Protein AF-A0A0F9W772-F1 (afdb_monomer)

Sequence (246 aa):
MSEKEAEVEETATEPNGEVQEEATKTFAQEDVDAIVAEKNKRIKDLENQNKGLSKLQSEATLDAERLRSQPQSSGVAEALEAVLKAMPQQTDIDGRPVINPEIAKAQARLNFLKQQERQKQQVAYATGERQKMRQEAEEAGIDPDGDELALVELAWDNNNPAVARKWLDKAKKKHLKTEPAKETKVTKTEEEIRAEVTSELTAKYKIQDTISPSGVNVSFTETERKYAEGEISFTEYSAARKKQNL

Solvent-accessible surface area (backbone atoms only — not comparable to full-atom values): 14877 Å² total; per-residue (Å²): 136,83,88,83,85,83,79,85,82,87,79,89,82,83,87,82,88,74,84,71,76,74,73,76,78,76,69,53,68,68,59,56,50,50,51,51,52,51,50,52,50,50,50,53,53,50,53,52,50,50,54,52,50,52,50,52,51,52,52,51,52,53,51,50,50,50,60,68,45,47,69,76,78,81,57,56,48,60,52,50,50,54,52,61,72,69,50,84,82,47,56,47,99,87,69,46,78,50,83,48,69,67,58,54,51,51,51,52,51,39,53,50,46,52,49,52,51,50,52,47,40,51,52,28,51,49,54,52,50,54,51,50,51,50,51,57,33,51,76,64,68,46,56,82,87,33,73,56,45,50,50,21,49,54,30,39,77,68,76,30,60,72,56,14,49,53,37,45,56,48,39,51,56,47,50,66,67,69,46,70,81,73,72,77,72,70,80,62,50,74,65,53,49,49,53,49,54,48,52,50,49,29,68,74,65,69,50,78,83,83,80,64,96,76,84,76,87,79,77,72,52,74,64,57,48,36,40,75,72,62,78,43,53,73,70,56,47,54,52,54,55,59,63,74,78,109

Organism: NCBI:txid412755

Structure (mmCIF, N/CA/C/O backbone):
data_AF-A0A0F9W772-F1
#
_entry.id   AF-A0A0F9W772-F1
#
loop_
_atom_site.group_PDB
_atom_site.id
_atom_site.type_symbol
_atom_site.label_atom_id
_atom_site.label_alt_id
_atom_site.label_comp_id
_atom_site.label_asym_id
_atom_site.label_entity_id
_atom_site.label_seq_id
_atom_site.pdbx_PDB_ins_code
_atom_site.Cartn_x
_atom_site.Cartn_y
_atom_site.Cartn_z
_atom_site.occupancy
_atom_site.B_iso_or_equiv
_atom_site.auth_seq_id
_atom_site.auth_comp_id
_atom_site.auth_asym_id
_atom_site.auth_atom_id
_atom_site.pdbx_PDB_model_num
ATOM 1 N N . MET A 1 1 ? 71.183 -6.181 26.710 1.00 42.56 1 MET A N 1
ATOM 2 C CA . MET A 1 1 ? 71.323 -4.713 26.788 1.00 42.56 1 MET A CA 1
ATOM 3 C C . MET A 1 1 ? 69.982 -4.177 27.257 1.00 42.56 1 MET A C 1
ATOM 5 O O . MET A 1 1 ? 69.002 -4.394 26.564 1.00 42.56 1 MET A O 1
ATOM 9 N N . SER A 1 2 ? 70.008 -3.642 28.479 1.00 46.22 2 SER A N 1
ATOM 10 C CA . SER A 1 2 ? 68.996 -3.076 29.388 1.00 46.22 2 SER A CA 1
ATOM 11 C C . SER A 1 2 ? 67.518 -2.924 29.019 1.00 46.22 2 SER A C 1
ATOM 13 O O . SER A 1 2 ? 67.150 -2.237 28.069 1.00 46.22 2 SER A O 1
ATOM 15 N N . GLU A 1 3 ? 66.726 -3.439 29.963 1.00 43.31 3 GLU A N 1
ATOM 16 C CA . GLU A 1 3 ? 65.418 -2.994 30.450 1.00 43.31 3 GLU A CA 1
ATOM 17 C C . GLU A 1 3 ? 65.352 -1.489 30.767 1.00 43.31 3 GLU A C 1
ATOM 19 O O . GLU A 1 3 ? 66.334 -0.873 31.194 1.00 43.31 3 GLU A O 1
ATOM 24 N N . LYS A 1 4 ? 64.145 -0.930 30.653 1.00 50.72 4 LYS A N 1
ATOM 25 C CA . LYS A 1 4 ? 63.672 0.138 31.537 1.00 50.72 4 LYS A CA 1
ATOM 26 C C . LYS A 1 4 ? 62.164 -0.007 31.722 1.00 50.72 4 LYS A C 1
ATOM 28 O O . LYS A 1 4 ? 61.366 0.572 30.990 1.00 50.72 4 LYS A O 1
ATOM 33 N N . GLU A 1 5 ? 61.814 -0.841 32.690 1.00 41.50 5 GLU A N 1
ATOM 34 C CA . GLU A 1 5 ? 60.593 -0.704 33.474 1.00 41.50 5 GLU A CA 1
ATOM 35 C C . GLU A 1 5 ? 60.728 0.552 34.348 1.00 41.50 5 GLU A C 1
ATOM 37 O O . GLU A 1 5 ? 61.821 0.896 34.804 1.00 41.50 5 GLU A O 1
ATOM 42 N N . ALA A 1 6 ? 59.626 1.265 34.545 1.00 43.84 6 ALA A N 1
ATOM 43 C CA . ALA A 1 6 ? 59.508 2.284 35.575 1.00 43.84 6 ALA A CA 1
ATOM 44 C C . ALA A 1 6 ? 58.253 1.947 36.378 1.00 43.84 6 ALA A C 1
ATOM 46 O O . ALA A 1 6 ? 57.146 2.371 36.045 1.00 43.84 6 ALA A O 1
ATOM 47 N N . GLU A 1 7 ? 58.461 1.104 37.385 1.00 38.19 7 GLU A N 1
ATOM 48 C CA . GLU A 1 7 ? 57.556 0.914 38.508 1.00 38.19 7 GLU A CA 1
ATOM 49 C C . GLU A 1 7 ? 57.656 2.112 39.466 1.00 38.19 7 GLU A C 1
ATOM 51 O O . GLU A 1 7 ? 58.736 2.612 39.774 1.00 38.19 7 GLU A O 1
ATOM 56 N N . VAL A 1 8 ? 56.467 2.574 39.844 1.00 43.41 8 VAL A N 1
ATOM 57 C CA . VAL A 1 8 ? 55.996 3.134 41.118 1.00 43.41 8 VAL A CA 1
ATOM 58 C C . VAL A 1 8 ? 57.030 3.317 42.240 1.00 43.41 8 VAL A C 1
ATOM 60 O O . VAL A 1 8 ? 57.638 2.357 42.698 1.00 43.41 8 VAL A O 1
ATOM 63 N N . GLU A 1 9 ? 57.064 4.521 42.820 1.00 37.34 9 GLU A N 1
ATOM 64 C CA . GLU A 1 9 ? 57.355 4.674 44.249 1.00 37.34 9 GLU A CA 1
ATOM 65 C C . GLU A 1 9 ? 56.314 5.604 44.892 1.00 37.34 9 GLU A C 1
ATOM 67 O O . GLU A 1 9 ? 56.186 6.785 44.557 1.00 37.34 9 GLU A O 1
ATOM 72 N N . GLU A 1 10 ? 55.525 5.012 45.785 1.00 38.31 10 GLU A N 1
ATOM 73 C CA . GLU A 1 10 ? 54.650 5.677 46.739 1.00 38.31 10 GLU A CA 1
ATOM 74 C C . GLU A 1 10 ? 55.504 6.463 47.739 1.00 38.31 10 GLU A C 1
ATOM 76 O O . GLU A 1 10 ? 56.462 5.933 48.299 1.00 38.31 10 GLU A O 1
ATOM 81 N N . THR A 1 11 ? 55.117 7.697 48.062 1.00 42.16 11 THR A N 1
ATOM 82 C CA . THR A 1 11 ? 55.434 8.243 49.385 1.00 42.16 11 THR A CA 1
ATOM 83 C C . THR A 1 11 ? 54.144 8.618 50.089 1.00 42.16 11 THR A C 1
ATOM 85 O O . THR A 1 11 ? 53.408 9.524 49.704 1.00 42.16 11 THR A O 1
ATOM 88 N N . ALA A 1 12 ? 53.882 7.830 51.126 1.00 38.78 12 ALA A N 1
ATOM 89 C CA . ALA A 1 12 ? 52.899 8.048 52.157 1.00 38.78 12 ALA A CA 1
ATOM 90 C C . ALA A 1 12 ? 53.030 9.451 52.761 1.00 38.78 12 ALA A C 1
ATOM 92 O O . ALA A 1 12 ? 54.109 9.874 53.179 1.00 38.78 12 ALA A O 1
ATOM 93 N N . THR A 1 13 ? 51.908 10.146 52.895 1.00 37.38 13 THR A N 1
ATOM 94 C CA . THR A 1 13 ? 51.714 11.122 53.967 1.00 37.38 13 THR A CA 1
ATOM 95 C C . THR A 1 13 ? 50.239 11.114 54.350 1.00 37.38 13 THR A C 1
ATOM 97 O O . THR A 1 13 ? 49.426 11.827 53.782 1.00 37.38 13 THR A O 1
ATOM 100 N N . GLU A 1 14 ? 49.904 10.301 55.341 1.00 40.03 14 GLU A N 1
ATOM 101 C CA . GLU A 1 14 ? 48.850 10.620 56.303 1.00 40.03 14 GLU A CA 1
ATOM 102 C C . GLU A 1 14 ? 49.500 10.583 57.698 1.00 40.03 14 GLU A C 1
ATOM 104 O O . GLU A 1 14 ? 50.527 9.910 57.849 1.00 40.03 14 GLU A O 1
ATOM 109 N N . PRO A 1 15 ? 48.942 11.211 58.749 1.00 49.59 15 PRO A N 1
ATOM 110 C CA . PRO A 1 15 ? 47.787 12.111 58.799 1.00 49.59 15 PRO A CA 1
ATOM 111 C C . PRO A 1 15 ? 48.113 13.416 59.560 1.00 49.59 15 PRO A C 1
ATOM 113 O O . PRO A 1 15 ? 48.933 13.435 60.476 1.00 49.59 15 PRO A O 1
ATOM 116 N N . ASN A 1 16 ? 47.412 14.515 59.286 1.00 38.72 16 ASN A N 1
ATOM 117 C CA . ASN A 1 16 ? 47.153 15.467 60.364 1.00 38.72 16 ASN A CA 1
ATOM 118 C C . ASN A 1 16 ? 45.728 15.985 60.250 1.00 38.72 16 ASN A C 1
ATOM 120 O O . ASN A 1 16 ? 45.292 16.425 59.189 1.00 38.72 16 ASN A O 1
ATOM 124 N N . GLY A 1 17 ? 45.000 15.798 61.343 1.00 40.84 17 GLY A N 1
ATOM 125 C CA . GLY A 1 17 ? 43.564 15.935 61.398 1.00 40.84 17 GLY A CA 1
ATOM 126 C C . GLY A 1 17 ? 43.110 17.375 61.239 1.00 40.84 17 GLY A C 1
ATOM 127 O O . GLY A 1 17 ? 43.600 18.276 61.904 1.00 40.84 17 GLY A O 1
ATOM 128 N N . GLU A 1 18 ? 42.078 17.532 60.433 1.00 36.97 18 GLU A N 1
ATOM 129 C CA . GLU A 1 18 ? 40.846 18.156 60.884 1.00 36.97 18 GLU A CA 1
ATOM 130 C C . GLU A 1 18 ? 39.738 17.428 60.133 1.00 36.97 18 GLU A C 1
ATOM 132 O O . GLU A 1 18 ? 39.517 17.633 58.941 1.00 36.97 18 GLU A O 1
ATOM 137 N N . VAL A 1 19 ? 39.078 16.502 60.832 1.00 41.09 19 VAL A N 1
ATOM 138 C CA . VAL A 1 19 ? 37.732 16.079 60.459 1.00 41.09 19 VAL A CA 1
ATOM 139 C C . VAL A 1 19 ? 36.888 17.342 60.593 1.00 41.09 19 VAL A C 1
ATOM 141 O O . VAL A 1 19 ? 36.387 17.650 61.671 1.00 41.09 19 VAL A O 1
ATOM 144 N N . GLN A 1 20 ? 36.803 18.132 59.522 1.00 40.72 20 GLN A N 1
ATOM 145 C CA . GLN A 1 20 ? 35.676 19.030 59.364 1.00 40.72 20 GLN A CA 1
ATOM 146 C C . GLN A 1 20 ? 34.473 18.107 59.271 1.00 40.72 20 GLN A C 1
ATOM 148 O O . GLN A 1 20 ? 34.316 17.376 58.295 1.00 40.72 20 GLN A O 1
ATOM 153 N N . GLU A 1 21 ? 33.688 18.081 60.346 1.00 41.88 21 GLU A N 1
ATOM 154 C CA . GLU A 1 21 ? 32.318 17.604 60.314 1.00 41.88 21 GLU A CA 1
ATOM 155 C C . GLU A 1 21 ? 31.670 18.214 59.069 1.00 41.88 21 GLU A C 1
ATOM 157 O O . GLU A 1 21 ? 31.357 19.408 59.033 1.00 41.88 21 GLU A O 1
ATOM 162 N N . GLU A 1 22 ? 31.498 17.411 58.016 1.00 46.28 22 GLU A N 1
ATOM 163 C CA . GLU A 1 22 ? 30.494 17.717 57.016 1.00 46.28 22 GLU A CA 1
ATOM 164 C C . GLU A 1 22 ? 29.194 17.754 57.800 1.00 46.28 22 GLU A C 1
ATOM 166 O O . GLU A 1 22 ? 28.644 16.721 58.182 1.00 46.28 22 GLU A O 1
ATOM 171 N N . ALA A 1 23 ? 28.745 18.968 58.113 1.00 43.50 23 ALA A N 1
ATOM 172 C CA . ALA A 1 23 ? 27.402 19.208 58.575 1.00 43.50 23 ALA A CA 1
ATOM 173 C C . ALA A 1 23 ? 26.494 18.507 57.568 1.00 43.50 23 ALA A C 1
ATOM 175 O O . ALA A 1 23 ? 26.312 18.984 56.444 1.00 43.50 23 ALA A O 1
ATOM 176 N N . THR A 1 24 ? 25.976 17.339 57.951 1.00 49.16 24 THR A N 1
ATOM 177 C CA . THR A 1 24 ? 24.910 16.660 57.238 1.00 49.16 24 THR A CA 1
ATOM 178 C C . THR A 1 24 ? 23.805 17.689 57.133 1.00 49.16 24 THR A C 1
ATOM 180 O O . THR A 1 24 ? 23.119 17.961 58.118 1.00 49.16 24 THR A O 1
ATOM 183 N N . LYS A 1 25 ? 23.687 18.335 55.968 1.00 60.09 25 LYS A N 1
ATOM 184 C CA . LYS A 1 25 ? 22.545 19.180 55.652 1.00 60.09 25 LYS A CA 1
ATOM 185 C C . LYS A 1 25 ? 21.346 18.254 55.714 1.00 60.09 25 LYS A C 1
ATOM 187 O O . LYS A 1 25 ? 21.078 17.499 54.784 1.00 60.09 25 LYS A O 1
ATOM 192 N N . THR A 1 26 ? 20.667 18.267 56.848 1.00 55.00 26 THR A N 1
ATOM 193 C CA . THR A 1 26 ? 19.342 17.700 56.989 1.00 55.00 26 THR A CA 1
ATOM 194 C C . THR A 1 26 ? 18.434 18.600 56.167 1.00 55.00 26 THR A C 1
ATOM 196 O O . THR A 1 26 ? 17.977 19.642 56.627 1.00 55.00 26 THR A O 1
ATOM 199 N N . PHE A 1 27 ? 18.276 18.260 54.886 1.00 60.03 27 PHE A N 1
ATOM 200 C CA . PHE A 1 27 ? 17.298 18.914 54.028 1.00 60.03 27 PHE A CA 1
ATOM 201 C C . PHE A 1 27 ? 15.935 18.801 54.708 1.00 60.03 27 PHE A C 1
ATOM 203 O O . PHE A 1 27 ? 15.588 17.735 55.227 1.00 60.03 27 PHE A O 1
ATOM 210 N N . ALA A 1 28 ? 15.183 19.901 54.747 1.00 68.88 28 ALA A N 1
ATOM 211 C CA . ALA A 1 28 ? 13.813 19.836 55.221 1.00 68.88 28 ALA A CA 1
ATOM 212 C C . ALA A 1 28 ? 13.050 18.847 54.330 1.00 68.88 28 ALA A C 1
ATOM 214 O O . ALA A 1 28 ? 13.257 18.812 53.116 1.00 68.88 28 ALA A O 1
ATOM 215 N N . GLN A 1 29 ? 12.173 18.037 54.924 1.00 74.56 29 GLN A N 1
ATOM 216 C CA . GLN A 1 29 ? 11.364 17.070 54.175 1.00 74.56 29 GLN A CA 1
ATOM 217 C C . GLN A 1 29 ? 10.606 17.758 53.021 1.00 74.56 29 GLN A C 1
ATOM 219 O O . GLN A 1 29 ? 10.530 17.212 51.926 1.00 74.56 29 GLN A O 1
ATOM 224 N N . GLU A 1 30 ? 10.160 19.002 53.235 1.00 71.88 30 GLU A N 1
ATOM 225 C CA . GLU A 1 30 ? 9.512 19.840 52.219 1.00 71.88 30 GLU A CA 1
ATOM 226 C C . GLU A 1 30 ? 10.401 20.127 50.994 1.00 71.88 30 GLU A C 1
ATOM 228 O O . GLU A 1 30 ? 9.899 20.117 49.871 1.00 71.88 30 GLU A O 1
ATOM 233 N N . ASP A 1 31 ? 11.713 20.319 51.170 1.00 78.94 31 ASP A N 1
ATOM 234 C CA . ASP A 1 31 ? 12.647 20.559 50.059 1.00 78.94 31 ASP A CA 1
ATOM 235 C C . ASP A 1 31 ? 12.854 19.287 49.228 1.00 78.94 31 ASP A C 1
ATOM 237 O O . ASP A 1 31 ? 12.905 19.327 47.996 1.00 78.94 31 ASP A O 1
ATOM 241 N N . VAL A 1 32 ? 12.941 18.136 49.902 1.00 79.25 32 VAL A N 1
ATOM 242 C CA . VAL A 1 32 ? 13.055 16.829 49.244 1.00 79.25 32 VAL A CA 1
ATOM 243 C C . VAL A 1 32 ? 11.775 16.519 48.469 1.00 79.25 32 VAL A C 1
ATOM 245 O O . VAL A 1 32 ? 11.846 16.127 47.303 1.00 79.25 32 VAL A O 1
ATOM 248 N N . ASP A 1 33 ? 10.612 16.761 49.070 1.00 80.69 33 ASP A N 1
ATOM 249 C CA . ASP A 1 33 ? 9.313 16.528 48.442 1.00 80.69 33 ASP A CA 1
ATOM 250 C C . ASP A 1 33 ? 9.090 17.461 47.238 1.00 80.69 33 ASP A C 1
ATOM 252 O O . ASP A 1 33 ? 8.595 17.017 46.195 1.00 80.69 33 ASP A O 1
ATOM 256 N N . ALA A 1 34 ? 9.529 18.723 47.319 1.00 82.44 34 ALA A N 1
ATOM 257 C CA . ALA A 1 34 ? 9.490 19.666 46.200 1.00 82.44 34 ALA A CA 1
ATOM 258 C C . ALA A 1 34 ? 10.373 19.208 45.026 1.00 82.44 34 ALA A C 1
ATOM 260 O O . ALA A 1 34 ? 9.927 19.213 43.873 1.00 82.44 34 ALA A O 1
ATOM 261 N N . ILE A 1 35 ? 11.594 18.740 45.308 1.00 86.50 35 ILE A N 1
ATOM 262 C CA . ILE A 1 35 ? 12.503 18.195 44.290 1.00 86.50 35 ILE A CA 1
ATOM 263 C C . ILE A 1 35 ? 11.904 16.933 43.659 1.00 86.50 35 ILE A C 1
ATOM 265 O O . ILE A 1 35 ? 11.910 16.789 42.436 1.00 86.50 35 ILE A O 1
ATOM 269 N N . VAL A 1 36 ? 11.350 16.019 44.460 1.00 89.56 36 VAL A N 1
ATOM 270 C CA . VAL A 1 36 ? 10.707 14.795 43.957 1.00 89.56 36 VAL A CA 1
ATOM 271 C C . VAL A 1 36 ? 9.505 15.134 43.074 1.00 89.56 36 VAL A C 1
ATOM 273 O O . VAL A 1 36 ? 9.352 14.547 42.000 1.00 89.56 36 VAL A O 1
ATOM 276 N N . ALA A 1 37 ? 8.684 16.113 43.459 1.00 85.75 37 ALA A N 1
ATOM 277 C CA . ALA A 1 37 ? 7.562 16.578 42.648 1.00 85.75 37 ALA A CA 1
ATOM 278 C C . ALA A 1 37 ? 8.025 17.167 41.302 1.00 85.75 37 ALA A C 1
ATOM 280 O O . ALA A 1 37 ? 7.454 16.840 40.256 1.00 85.75 37 ALA A O 1
ATOM 281 N N . GLU A 1 38 ? 9.090 17.973 41.301 1.00 92.25 38 GLU A N 1
ATOM 282 C CA . GLU A 1 38 ? 9.679 18.529 40.079 1.00 92.25 38 GLU A CA 1
ATOM 283 C C . GLU A 1 38 ? 10.238 17.426 39.165 1.00 92.25 38 GLU A C 1
ATOM 285 O O . GLU A 1 38 ? 9.961 17.406 37.960 1.00 92.25 38 GLU A O 1
ATOM 290 N N . LYS A 1 39 ? 10.969 16.454 39.726 1.00 92.25 39 LYS A N 1
ATOM 291 C CA . LYS A 1 39 ? 11.500 15.312 38.966 1.00 92.25 39 LYS A CA 1
ATOM 292 C C . LYS A 1 39 ? 10.384 14.438 38.405 1.00 92.25 39 LYS A C 1
ATOM 294 O O . LYS A 1 39 ? 10.451 14.071 37.236 1.00 92.25 39 LYS A O 1
ATOM 299 N N . ASN A 1 40 ? 9.327 14.177 39.170 1.00 90.81 40 ASN A N 1
ATOM 300 C CA . ASN A 1 40 ? 8.165 13.420 38.701 1.00 90.81 40 ASN A CA 1
ATOM 301 C C . ASN A 1 40 ? 7.430 14.134 37.563 1.00 90.81 40 ASN A C 1
ATOM 303 O O . ASN A 1 40 ? 7.009 13.493 36.598 1.00 90.81 40 ASN A O 1
ATOM 307 N N . LYS A 1 41 ? 7.310 15.465 37.630 1.00 93.88 41 LYS A N 1
ATOM 308 C CA . LYS A 1 41 ? 6.779 16.260 36.518 1.00 93.88 41 LYS A CA 1
ATOM 309 C C . LYS A 1 41 ? 7.669 16.127 35.283 1.00 93.88 41 LYS A C 1
ATOM 311 O O . LYS A 1 41 ? 7.166 15.852 34.197 1.00 93.88 41 LYS A O 1
ATOM 316 N N . ARG A 1 42 ? 8.990 16.224 35.457 1.00 93.81 42 ARG A N 1
ATOM 317 C CA . ARG A 1 42 ? 9.945 16.070 34.355 1.00 93.81 42 ARG A CA 1
ATOM 318 C C . ARG A 1 42 ? 9.905 14.674 33.728 1.00 93.81 42 ARG A C 1
ATOM 320 O O . ARG A 1 42 ? 10.011 14.572 32.510 1.00 93.81 42 ARG A O 1
ATOM 327 N N . ILE A 1 43 ? 9.730 13.624 34.530 1.00 93.25 43 ILE A N 1
ATOM 328 C CA . ILE A 1 43 ? 9.556 12.246 34.049 1.00 93.25 43 ILE A CA 1
ATOM 329 C C . ILE A 1 43 ? 8.300 12.153 33.179 1.00 93.25 43 ILE A C 1
ATOM 331 O O . ILE A 1 43 ? 8.395 11.699 32.043 1.00 93.25 43 ILE A O 1
ATOM 335 N N . LYS A 1 44 ? 7.156 12.671 33.647 1.00 92.62 44 LYS A N 1
ATOM 336 C CA . LYS A 1 44 ? 5.913 12.690 32.856 1.00 92.62 44 LYS A CA 1
ATOM 337 C C . LYS A 1 44 ? 6.059 13.460 31.544 1.00 92.62 44 LYS A C 1
ATOM 339 O O . LYS A 1 44 ? 5.565 13.015 30.509 1.00 92.62 44 LYS A O 1
ATOM 344 N N . ASP A 1 45 ? 6.751 14.597 31.564 1.00 92.31 45 ASP A N 1
ATOM 345 C CA . ASP A 1 45 ? 7.004 15.379 30.351 1.00 92.31 45 ASP A CA 1
ATOM 346 C C . ASP A 1 45 ? 7.859 14.592 29.344 1.00 92.31 45 ASP A C 1
ATOM 348 O O . ASP A 1 45 ? 7.543 14.565 28.153 1.00 92.31 45 ASP A O 1
ATOM 352 N N . LEU A 1 46 ? 8.901 13.898 29.814 1.00 91.44 46 LEU A N 1
ATOM 353 C CA . LEU A 1 46 ? 9.752 13.043 28.978 1.00 91.44 46 LEU A CA 1
ATOM 354 C C . LEU A 1 46 ? 8.998 11.819 28.438 1.00 91.44 46 LEU A C 1
ATOM 356 O O . LEU A 1 46 ? 9.165 11.464 27.273 1.00 91.44 46 LEU A O 1
ATOM 360 N N . GLU A 1 47 ? 8.133 11.194 29.237 1.00 93.12 47 GLU A N 1
ATOM 361 C CA . GLU A 1 47 ? 7.265 10.099 28.788 1.00 93.12 47 GLU A CA 1
ATOM 362 C C . GLU A 1 47 ? 6.317 10.552 27.673 1.00 93.12 47 GLU A C 1
ATOM 364 O O . GLU A 1 47 ? 6.148 9.852 26.672 1.00 93.12 47 GLU A O 1
ATOM 369 N N . ASN A 1 48 ? 5.732 11.746 27.804 1.00 89.88 48 ASN A N 1
ATOM 370 C CA . ASN A 1 48 ? 4.877 12.328 26.773 1.00 89.88 48 ASN A CA 1
ATOM 371 C C . ASN A 1 48 ? 5.661 12.641 25.490 1.00 89.88 48 ASN A C 1
ATOM 373 O O . ASN A 1 48 ? 5.179 12.354 24.393 1.00 89.88 48 ASN A O 1
ATOM 377 N N . GLN A 1 49 ? 6.884 13.166 25.611 1.00 90.56 49 GLN A N 1
ATOM 378 C CA . GLN A 1 49 ? 7.773 13.380 24.466 1.00 90.56 49 GLN A CA 1
ATOM 379 C C . GLN A 1 49 ? 8.145 12.063 23.774 1.00 90.56 49 GLN A C 1
ATOM 381 O O . GLN A 1 49 ? 8.075 11.985 22.549 1.00 90.56 49 GLN A O 1
ATOM 386 N N . ASN A 1 50 ? 8.457 11.010 24.533 1.00 90.12 50 ASN A N 1
ATOM 387 C CA . ASN A 1 50 ? 8.747 9.685 23.980 1.00 90.12 50 ASN A CA 1
ATOM 388 C C . ASN A 1 50 ? 7.542 9.076 23.255 1.00 90.12 50 ASN A C 1
ATOM 390 O O . ASN A 1 50 ? 7.707 8.506 22.178 1.00 90.12 50 ASN A O 1
ATOM 394 N N . LYS A 1 51 ? 6.323 9.236 23.785 1.00 90.19 51 LYS A N 1
ATOM 395 C CA . LYS A 1 51 ? 5.096 8.829 23.077 1.00 90.19 51 LYS A CA 1
ATOM 396 C C . LYS A 1 51 ? 4.934 9.586 21.756 1.00 90.19 51 LYS A C 1
ATOM 398 O O . LYS A 1 51 ? 4.608 8.976 20.741 1.00 90.19 51 LYS A O 1
ATOM 403 N N . GLY A 1 52 ? 5.207 10.893 21.756 1.00 90.75 52 GLY A N 1
ATOM 404 C CA . GLY A 1 52 ? 5.205 11.713 20.543 1.00 90.75 52 GLY A CA 1
ATOM 405 C C . GLY A 1 52 ? 6.233 11.246 19.508 1.00 90.75 52 GLY A C 1
ATOM 406 O O . GLY A 1 52 ? 5.892 11.072 18.340 1.00 90.75 52 GLY A O 1
ATOM 407 N N . LEU A 1 53 ? 7.468 10.971 19.938 1.00 89.56 53 LEU A N 1
ATOM 408 C CA . LEU A 1 53 ? 8.535 10.460 19.071 1.00 89.56 53 LEU A CA 1
ATOM 409 C C . LEU A 1 53 ? 8.217 9.074 18.509 1.00 89.56 53 LEU A C 1
ATOM 411 O O . LEU A 1 53 ? 8.429 8.840 17.324 1.00 89.56 53 LEU A O 1
ATOM 415 N N . SER A 1 54 ? 7.664 8.174 19.323 1.00 86.88 54 SER A N 1
ATOM 416 C CA . SER A 1 54 ? 7.251 6.843 18.871 1.00 86.88 54 SER A CA 1
ATOM 417 C C . SER A 1 54 ? 6.172 6.922 17.787 1.00 86.88 54 SER A C 1
ATOM 419 O O . SER A 1 54 ? 6.245 6.188 16.801 1.00 86.88 54 SER A O 1
ATOM 421 N N . LYS A 1 55 ? 5.223 7.859 17.915 1.00 90.12 55 LYS A N 1
ATOM 422 C CA . LYS A 1 55 ? 4.205 8.114 16.889 1.00 90.12 55 LYS A CA 1
ATOM 423 C C . LYS A 1 55 ? 4.805 8.681 15.598 1.00 90.12 55 LYS A C 1
ATOM 425 O O . LYS A 1 55 ? 4.480 8.212 14.516 1.00 90.12 55 LYS A O 1
ATOM 430 N N . LEU A 1 56 ? 5.719 9.646 15.695 1.00 85.56 56 LEU A N 1
ATOM 431 C CA . LEU A 1 56 ? 6.415 10.180 14.517 1.00 85.56 56 LEU A CA 1
ATOM 432 C C . LEU A 1 56 ? 7.252 9.108 13.813 1.00 85.56 56 LEU A C 1
ATOM 434 O O . LEU A 1 56 ? 7.322 9.075 12.588 1.00 85.56 56 LEU A O 1
ATOM 438 N N . GLN A 1 57 ? 7.879 8.215 14.580 1.00 86.31 57 GLN A N 1
ATOM 439 C CA . GLN A 1 57 ? 8.645 7.109 14.025 1.00 86.31 57 GLN A CA 1
ATOM 440 C C . GLN A 1 57 ? 7.739 6.113 13.292 1.00 86.31 57 GLN A C 1
ATOM 442 O O . GLN A 1 57 ? 8.103 5.684 12.199 1.00 86.31 57 GLN A O 1
ATOM 447 N N . SER A 1 58 ? 6.565 5.781 13.848 1.00 85.19 58 SER A N 1
ATOM 448 C CA . SER A 1 58 ? 5.608 4.892 13.181 1.00 85.19 58 SER A CA 1
ATOM 449 C C . SER A 1 58 ? 5.045 5.511 11.896 1.00 85.19 58 SER A C 1
ATOM 451 O O . SER A 1 58 ? 4.994 4.839 10.863 1.00 85.19 58 SER A O 1
ATOM 453 N N . GLU A 1 59 ? 4.720 6.807 11.913 1.00 84.25 59 GLU A N 1
ATOM 454 C CA . GLU A 1 59 ? 4.311 7.571 10.727 1.00 84.25 59 GLU A CA 1
ATOM 455 C C . GLU A 1 59 ? 5.417 7.588 9.658 1.00 84.25 59 GLU A C 1
ATOM 457 O O . GLU A 1 59 ? 5.162 7.253 8.502 1.00 84.25 59 GLU A O 1
ATOM 462 N N . ALA A 1 60 ? 6.667 7.858 10.045 1.00 82.75 60 ALA A N 1
ATOM 463 C CA . ALA A 1 60 ? 7.805 7.838 9.128 1.00 82.75 60 ALA A CA 1
ATOM 464 C C . ALA A 1 60 ? 8.053 6.448 8.513 1.00 82.75 60 ALA A C 1
ATOM 466 O O . ALA A 1 60 ? 8.387 6.349 7.331 1.00 82.75 60 ALA A O 1
ATOM 467 N N . THR A 1 61 ? 7.876 5.363 9.277 1.00 86.44 61 THR A N 1
ATOM 468 C CA . THR A 1 61 ? 7.967 4.000 8.725 1.00 86.44 61 THR A CA 1
ATOM 469 C C . THR A 1 61 ? 6.850 3.700 7.731 1.00 86.44 61 THR A C 1
ATOM 471 O O . THR A 1 61 ? 7.132 3.140 6.672 1.00 86.44 61 THR A O 1
ATOM 474 N N . LEU A 1 62 ? 5.615 4.126 8.013 1.00 76.69 62 LEU A N 1
ATOM 475 C CA . LEU A 1 62 ? 4.491 3.967 7.087 1.00 76.69 62 LEU A CA 1
ATOM 476 C C . LEU A 1 62 ? 4.710 4.755 5.793 1.00 76.69 62 LEU A C 1
ATOM 478 O O . LEU A 1 62 ? 4.431 4.250 4.705 1.00 76.69 62 LEU A O 1
ATOM 482 N N . ASP A 1 63 ? 5.245 5.970 5.886 1.00 74.62 63 ASP A N 1
ATOM 483 C CA . ASP A 1 63 ? 5.556 6.778 4.708 1.00 74.62 63 ASP A CA 1
ATOM 484 C C . ASP A 1 63 ? 6.722 6.197 3.900 1.00 74.62 63 ASP A C 1
ATOM 486 O O . ASP A 1 63 ? 6.674 6.183 2.668 1.00 74.62 63 ASP A O 1
ATOM 490 N N . ALA A 1 64 ? 7.735 5.627 4.556 1.00 76.44 64 ALA A N 1
ATOM 491 C CA . ALA A 1 64 ? 8.805 4.902 3.876 1.00 76.44 64 ALA A CA 1
ATOM 492 C C . ALA A 1 64 ? 8.284 3.646 3.152 1.00 76.44 64 ALA A C 1
ATOM 494 O O . ALA A 1 64 ? 8.700 3.363 2.025 1.00 76.44 64 ALA A O 1
ATOM 495 N N . GLU A 1 65 ? 7.355 2.905 3.757 1.00 73.88 65 GLU A N 1
ATOM 496 C CA . GLU A 1 65 ? 6.684 1.771 3.114 1.00 73.88 65 GLU A CA 1
ATOM 497 C C . GLU A 1 65 ? 5.796 2.211 1.944 1.00 73.88 65 GLU A C 1
ATOM 499 O O . GLU A 1 65 ? 5.823 1.582 0.881 1.00 73.88 65 GLU A O 1
ATOM 504 N N . ARG A 1 66 ? 5.072 3.330 2.073 1.00 70.88 66 ARG A N 1
ATOM 505 C CA . ARG A 1 66 ? 4.321 3.943 0.963 1.00 70.88 66 ARG A CA 1
ATOM 506 C C . ARG A 1 66 ? 5.232 4.346 -0.190 1.00 70.88 66 ARG A C 1
ATOM 508 O O . ARG A 1 66 ? 4.935 4.038 -1.337 1.00 70.88 66 ARG A O 1
ATOM 515 N N . LEU A 1 67 ? 6.358 4.995 0.092 1.00 71.06 67 LEU A N 1
ATOM 516 C CA . LEU A 1 67 ? 7.315 5.404 -0.938 1.00 71.06 67 LEU A CA 1
ATOM 517 C C . LEU A 1 67 ? 7.979 4.202 -1.620 1.00 71.06 67 LEU A C 1
ATOM 519 O O . LEU A 1 67 ? 8.182 4.228 -2.830 1.00 71.06 67 LEU A O 1
ATOM 523 N N . ARG A 1 68 ? 8.277 3.127 -0.878 1.00 71.88 68 ARG A N 1
ATOM 524 C CA . ARG A 1 68 ? 8.795 1.873 -1.458 1.00 71.88 68 ARG A CA 1
ATOM 525 C C . ARG A 1 68 ? 7.760 1.118 -2.284 1.00 71.88 68 ARG A C 1
ATOM 527 O O . ARG A 1 68 ? 8.133 0.446 -3.241 1.00 71.88 68 ARG A O 1
ATOM 534 N N . SER A 1 69 ? 6.488 1.189 -1.902 1.00 64.50 69 SER A N 1
ATOM 535 C CA . SER A 1 69 ? 5.390 0.547 -2.633 1.00 64.50 69 SER A CA 1
ATOM 536 C C . SER A 1 69 ? 4.909 1.370 -3.827 1.00 64.50 69 SER A C 1
ATOM 538 O O . SER A 1 69 ? 4.248 0.820 -4.706 1.00 64.50 69 SER A O 1
ATOM 540 N N . GLN A 1 70 ? 5.271 2.654 -3.925 1.00 61.16 70 GLN A N 1
ATOM 541 C CA . GLN A 1 70 ? 5.011 3.433 -5.129 1.00 61.16 70 GLN A CA 1
ATOM 542 C C . GLN A 1 70 ? 5.825 2.890 -6.318 1.00 61.16 70 GLN A C 1
ATOM 544 O O . GLN A 1 70 ? 7.036 2.679 -6.214 1.00 61.16 70 GLN A O 1
ATOM 549 N N . PRO A 1 71 ? 5.188 2.678 -7.482 1.00 58.12 71 PRO A N 1
ATOM 550 C CA . PRO A 1 71 ? 5.884 2.207 -8.665 1.00 58.12 71 PRO A CA 1
ATOM 551 C C . PRO A 1 71 ? 6.784 3.319 -9.213 1.00 58.12 71 PRO A C 1
ATOM 553 O O . PRO A 1 71 ? 6.319 4.235 -9.885 1.00 58.12 71 PRO A O 1
ATOM 556 N N . GLN A 1 72 ? 8.087 3.231 -8.952 1.00 61.06 72 GLN A N 1
ATOM 557 C CA . GLN A 1 72 ? 9.070 4.082 -9.619 1.00 61.06 72 GLN A CA 1
ATOM 558 C C . GLN A 1 72 ? 9.323 3.543 -11.031 1.00 61.06 72 GLN A C 1
ATOM 560 O O . GLN A 1 72 ? 9.820 2.420 -11.186 1.00 61.06 72 GLN A O 1
ATOM 565 N N . SER A 1 73 ? 8.963 4.314 -12.066 1.00 61.34 73 SER A N 1
ATOM 566 C CA . SER A 1 73 ? 9.439 4.016 -13.420 1.00 61.34 73 SER A CA 1
ATOM 567 C C . SER A 1 73 ? 10.943 4.265 -13.448 1.00 61.34 73 SER A C 1
ATOM 569 O O . SER A 1 73 ? 11.454 5.217 -12.859 1.00 61.34 73 SER A O 1
ATOM 571 N N . SER A 1 74 ? 11.687 3.356 -14.067 1.00 64.75 74 SER A N 1
ATOM 572 C CA . SER A 1 74 ? 13.150 3.408 -14.008 1.00 64.75 74 SER A CA 1
ATOM 573 C C . SER A 1 74 ? 13.743 4.471 -14.939 1.00 64.75 74 SER A C 1
ATOM 575 O O . SER A 1 74 ? 14.960 4.624 -14.978 1.00 64.75 74 SER A O 1
ATOM 577 N N . GLY A 1 75 ? 12.924 5.152 -15.752 1.00 72.06 75 GLY A N 1
ATOM 578 C CA . GLY A 1 75 ? 13.356 6.026 -16.854 1.00 72.06 75 GLY A CA 1
ATOM 579 C C . GLY A 1 75 ? 14.106 5.293 -17.982 1.00 72.06 75 GLY A C 1
ATOM 580 O O . GLY A 1 75 ? 14.167 5.772 -19.110 1.00 72.06 75 GLY A O 1
ATOM 581 N N . VAL A 1 76 ? 14.639 4.092 -17.718 1.00 80.50 76 VAL A N 1
ATOM 582 C CA . VAL A 1 76 ? 15.424 3.277 -18.655 1.00 80.50 76 VAL A CA 1
ATOM 583 C C . VAL A 1 76 ? 14.578 2.813 -19.838 1.00 80.50 76 VAL A C 1
ATOM 585 O O . VAL A 1 76 ? 15.060 2.805 -20.969 1.00 80.50 76 VAL A O 1
ATOM 588 N N . ALA A 1 77 ? 13.319 2.434 -19.599 1.00 82.94 77 ALA A N 1
ATOM 589 C CA . ALA A 1 77 ? 12.410 2.023 -20.666 1.00 82.94 77 ALA A CA 1
ATOM 590 C C . ALA A 1 77 ? 12.080 3.193 -21.609 1.00 82.94 77 ALA A C 1
ATOM 592 O O . ALA A 1 77 ? 12.139 3.032 -22.825 1.00 82.94 77 ALA A O 1
ATOM 593 N N . GLU A 1 78 ? 11.807 4.376 -21.056 1.00 83.75 78 GLU A N 1
ATOM 594 C CA . GLU A 1 78 ? 11.505 5.594 -21.820 1.00 83.75 78 GLU A CA 1
ATOM 595 C C . GLU A 1 78 ? 12.715 6.066 -22.637 1.00 83.75 78 GLU A C 1
ATOM 597 O O . GLU A 1 78 ? 12.586 6.373 -23.823 1.00 83.75 78 GLU A O 1
ATOM 602 N N . ALA A 1 79 ? 13.911 6.046 -22.042 1.00 84.38 79 ALA A N 1
ATOM 603 C CA . ALA A 1 79 ? 15.150 6.383 -22.738 1.00 84.38 79 ALA A CA 1
ATOM 604 C C . ALA A 1 79 ? 15.441 5.411 -23.895 1.00 84.38 79 ALA A C 1
ATOM 606 O O . ALA A 1 79 ? 15.777 5.840 -24.999 1.00 84.38 79 ALA A O 1
ATOM 607 N N . LEU A 1 80 ? 15.272 4.103 -23.676 1.00 84.69 80 LEU A N 1
ATOM 608 C CA . LEU A 1 80 ? 15.481 3.091 -24.715 1.00 84.69 80 LEU A CA 1
ATOM 609 C C . LEU A 1 80 ? 14.437 3.193 -25.837 1.00 84.69 80 LEU A C 1
ATOM 611 O O . LEU A 1 80 ? 14.773 3.005 -27.004 1.00 84.69 80 LEU A O 1
ATOM 615 N N . GLU A 1 81 ? 13.188 3.528 -25.510 1.00 87.56 81 GLU A N 1
ATOM 616 C CA . GLU A 1 81 ? 12.138 3.800 -26.496 1.00 87.56 81 GLU A CA 1
ATOM 617 C C . GLU A 1 81 ? 12.453 5.033 -27.350 1.00 87.56 81 GLU A C 1
ATOM 619 O O . GLU A 1 81 ? 12.305 4.983 -28.572 1.00 87.56 81 GLU A O 1
ATOM 624 N N . ALA A 1 82 ? 12.948 6.113 -26.738 1.00 86.88 82 ALA A N 1
ATOM 625 C CA . ALA A 1 82 ? 13.371 7.310 -27.461 1.00 86.88 82 ALA A CA 1
ATOM 626 C C . ALA A 1 82 ? 14.540 7.019 -28.417 1.00 86.88 82 ALA A C 1
ATOM 628 O O . ALA A 1 82 ? 14.511 7.450 -29.571 1.00 86.88 82 ALA A O 1
ATOM 629 N N . VAL A 1 83 ? 15.529 6.235 -27.970 1.00 85.88 83 VAL A N 1
ATOM 630 C CA . VAL A 1 83 ? 16.662 5.805 -28.806 1.00 85.88 83 VAL A CA 1
ATOM 631 C C . VAL A 1 83 ? 16.181 4.950 -29.978 1.00 85.88 83 VAL A C 1
ATOM 633 O O . VAL A 1 83 ? 16.513 5.251 -31.120 1.00 85.88 83 VAL A O 1
ATOM 636 N N . LEU A 1 84 ? 15.348 3.936 -29.728 1.00 85.50 84 LEU A N 1
ATOM 637 C CA . LEU A 1 84 ? 14.805 3.062 -30.775 1.00 85.50 84 LEU A CA 1
ATOM 638 C C . LEU A 1 84 ? 13.969 3.825 -31.808 1.00 85.50 84 LEU A C 1
ATOM 640 O O . LEU A 1 84 ? 14.028 3.517 -32.996 1.00 85.50 84 LEU A O 1
ATOM 644 N N . LYS A 1 85 ? 13.216 4.842 -31.375 1.00 86.69 85 LYS A N 1
ATOM 645 C CA . LYS A 1 85 ? 12.416 5.695 -32.263 1.00 86.69 85 LYS A CA 1
ATOM 646 C C . LYS A 1 85 ? 13.273 6.634 -33.118 1.00 86.69 85 LYS A C 1
ATOM 648 O O . LYS A 1 85 ? 12.856 6.998 -34.213 1.00 86.69 85 LYS A O 1
ATOM 653 N N . ALA A 1 86 ? 14.447 7.023 -32.624 1.00 85.12 86 ALA A N 1
ATOM 654 C CA . ALA A 1 86 ? 15.402 7.863 -33.342 1.00 85.12 86 ALA A CA 1
ATOM 655 C C . ALA A 1 86 ? 16.318 7.070 -34.294 1.00 85.12 86 ALA A C 1
ATOM 657 O O . ALA A 1 86 ? 16.989 7.677 -35.129 1.00 85.12 86 ALA A O 1
ATOM 658 N N . MET A 1 87 ? 16.364 5.734 -34.194 1.00 80.75 87 MET A N 1
ATOM 659 C CA . MET A 1 87 ? 17.184 4.915 -35.088 1.00 80.75 87 MET A CA 1
ATOM 660 C C . MET A 1 87 ? 16.601 4.890 -36.512 1.00 80.75 87 MET A C 1
ATOM 662 O O . MET A 1 87 ? 15.407 4.633 -36.689 1.00 80.75 87 MET A O 1
ATOM 666 N N . PRO A 1 88 ? 17.430 5.111 -37.547 1.00 78.88 88 PRO A N 1
ATOM 667 C CA . PRO A 1 88 ? 16.982 5.038 -38.928 1.00 78.88 88 PRO A CA 1
ATOM 668 C C . PRO A 1 88 ? 16.565 3.605 -39.282 1.00 78.88 88 PRO A C 1
ATOM 670 O O . PRO A 1 88 ? 17.346 2.661 -39.156 1.00 78.88 88 PRO A O 1
ATOM 673 N N . GLN A 1 89 ? 15.323 3.452 -39.739 1.00 77.06 89 GLN A N 1
ATOM 674 C CA . GLN A 1 89 ? 14.803 2.188 -40.256 1.00 77.06 89 GLN A CA 1
ATOM 675 C C . GLN A 1 89 ? 15.398 1.958 -41.647 1.00 77.06 89 GLN A C 1
ATOM 677 O O . GLN A 1 89 ? 15.118 2.709 -42.583 1.00 77.06 89 GLN A O 1
ATOM 682 N N . GLN A 1 90 ? 16.241 0.937 -41.784 1.00 80.25 90 GLN A N 1
ATOM 683 C CA . GLN A 1 90 ? 16.716 0.514 -43.096 1.00 80.25 90 GLN A CA 1
ATOM 684 C C . GLN A 1 90 ? 15.564 -0.155 -43.841 1.00 80.25 90 GLN A C 1
ATOM 686 O O . GLN A 1 90 ? 14.840 -0.964 -43.269 1.00 80.25 90 GLN A O 1
ATOM 691 N N . THR A 1 91 ? 15.391 0.192 -45.110 1.00 81.69 91 THR A N 1
ATOM 692 C CA . THR A 1 91 ? 14.446 -0.470 -46.010 1.00 81.69 91 THR A CA 1
ATOM 693 C C . THR A 1 91 ? 15.220 -1.154 -47.127 1.00 81.69 91 THR A C 1
ATOM 695 O O . THR A 1 91 ? 16.306 -0.707 -47.499 1.00 81.69 91 THR A O 1
ATOM 698 N N . ASP A 1 92 ? 14.712 -2.287 -47.597 1.00 81.25 92 ASP A N 1
ATOM 699 C CA . ASP A 1 92 ? 15.263 -2.986 -48.745 1.00 81.25 92 ASP A CA 1
ATOM 700 C C . ASP A 1 92 ? 14.886 -2.261 -50.046 1.00 81.25 92 ASP A C 1
ATOM 702 O O . ASP A 1 92 ? 14.182 -1.249 -50.059 1.00 81.25 92 ASP A O 1
ATOM 706 N N . ILE A 1 93 ? 15.387 -2.788 -51.159 1.00 85.44 93 ILE A N 1
ATOM 707 C CA . ILE A 1 93 ? 15.167 -2.270 -52.516 1.00 85.44 93 ILE A CA 1
ATOM 708 C C . ILE A 1 93 ? 13.677 -2.216 -52.899 1.00 85.44 93 ILE A C 1
ATOM 710 O O . ILE A 1 93 ? 13.299 -1.409 -53.744 1.00 85.44 93 ILE A O 1
ATOM 714 N N . ASP A 1 94 ? 12.843 -3.035 -52.253 1.00 83.50 94 ASP A N 1
ATOM 715 C CA . ASP A 1 94 ? 11.395 -3.114 -52.457 1.00 83.50 94 ASP A CA 1
ATOM 716 C C . ASP A 1 94 ? 10.613 -2.243 -51.448 1.00 83.50 94 ASP A C 1
ATOM 718 O O . ASP A 1 94 ? 9.380 -2.281 -51.405 1.00 83.50 94 ASP A O 1
ATOM 722 N N . GLY A 1 95 ? 11.310 -1.458 -50.616 1.00 81.12 95 GLY A N 1
ATOM 723 C CA . GLY A 1 95 ? 10.724 -0.570 -49.611 1.00 81.12 95 GLY A CA 1
ATOM 724 C C . GLY A 1 95 ? 10.263 -1.268 -48.326 1.00 81.12 95 GLY A C 1
ATOM 725 O O . GLY A 1 95 ? 9.548 -0.661 -47.525 1.00 81.12 95 GLY A O 1
ATOM 726 N N . ARG A 1 96 ? 10.642 -2.530 -48.095 1.00 83.69 96 ARG A N 1
ATOM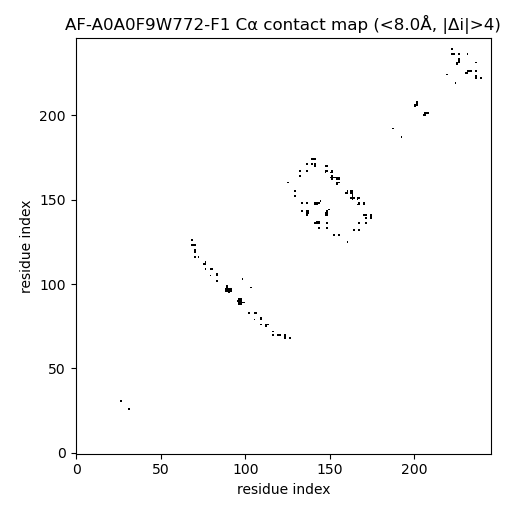 727 C CA . ARG A 1 96 ? 10.289 -3.283 -46.881 1.00 83.69 96 ARG A CA 1
ATOM 728 C C . ARG A 1 96 ? 11.323 -3.044 -45.782 1.00 83.69 96 ARG A C 1
ATOM 730 O O . ARG A 1 96 ? 12.512 -2.982 -46.071 1.00 83.69 96 ARG A O 1
ATOM 737 N N . PRO A 1 97 ? 10.918 -2.937 -44.508 1.00 78.75 97 PRO A N 1
ATOM 738 C CA . PRO A 1 97 ? 11.855 -2.727 -43.411 1.00 78.75 97 PRO A CA 1
ATOM 739 C C . PRO A 1 97 ? 12.809 -3.920 -43.253 1.00 78.75 97 PRO A C 1
ATOM 741 O O . PRO A 1 97 ? 12.383 -5.058 -43.046 1.00 78.75 97 PRO A O 1
ATOM 744 N N . VAL A 1 98 ? 14.110 -3.645 -43.308 1.00 78.25 98 VAL A N 1
ATOM 745 C CA . VAL A 1 98 ? 15.175 -4.595 -42.989 1.00 78.25 98 VAL A CA 1
ATOM 746 C C . VAL A 1 98 ? 15.314 -4.642 -41.475 1.00 78.25 98 VAL A C 1
ATOM 748 O O . VAL A 1 98 ? 15.683 -3.661 -40.828 1.00 78.25 98 VAL A O 1
ATOM 751 N N . ILE A 1 99 ? 15.016 -5.801 -40.891 1.00 73.88 99 ILE A N 1
ATOM 752 C CA . ILE A 1 99 ? 15.113 -5.999 -39.445 1.00 73.88 99 ILE A CA 1
ATOM 753 C C . ILE A 1 99 ? 16.593 -6.082 -39.066 1.00 73.88 99 ILE A C 1
ATOM 755 O O . ILE A 1 99 ? 17.225 -7.131 -39.186 1.00 73.88 99 ILE A O 1
ATOM 759 N N . ASN A 1 100 ? 17.148 -4.973 -38.581 1.00 81.88 100 ASN A N 1
ATOM 760 C CA . ASN A 1 100 ? 18.475 -4.976 -37.984 1.00 81.88 100 ASN A CA 1
ATOM 761 C C . ASN A 1 100 ? 18.438 -5.813 -36.681 1.00 81.88 100 ASN A C 1
ATOM 763 O O . ASN A 1 100 ? 17.629 -5.523 -35.790 1.00 81.88 100 ASN A O 1
ATOM 767 N N . PRO A 1 101 ? 19.297 -6.839 -36.531 1.00 8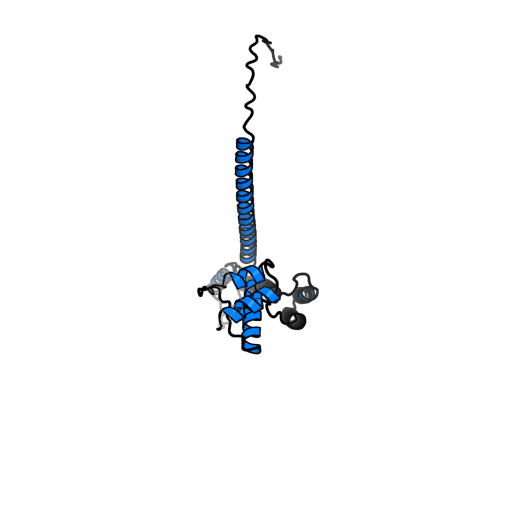1.31 101 PRO A N 1
ATOM 768 C CA . PRO A 1 101 ? 19.302 -7.711 -35.357 1.00 81.31 101 PRO A CA 1
ATOM 769 C C . PRO A 1 101 ? 19.586 -6.966 -34.044 1.00 81.31 101 PRO A C 1
ATOM 771 O O . PRO A 1 101 ? 19.126 -7.402 -32.988 1.00 81.31 101 PRO A O 1
ATOM 774 N N . GLU A 1 102 ? 20.304 -5.841 -34.073 1.00 81.94 102 GLU A N 1
ATOM 775 C CA . GLU A 1 102 ? 20.529 -5.008 -32.886 1.00 81.94 102 GLU A CA 1
ATOM 776 C C . GLU A 1 102 ? 19.273 -4.237 -32.479 1.00 81.94 102 GLU A C 1
ATOM 778 O O . GLU A 1 102 ? 18.937 -4.195 -31.294 1.00 81.94 102 GLU A O 1
ATOM 783 N N . ILE A 1 103 ? 18.519 -3.724 -33.457 1.00 81.38 103 ILE A N 1
ATOM 784 C CA . ILE A 1 103 ? 17.218 -3.081 -33.222 1.00 81.38 103 ILE A CA 1
ATOM 785 C C . ILE A 1 103 ? 16.238 -4.109 -32.647 1.00 81.38 103 ILE A C 1
ATOM 787 O O . ILE A 1 103 ? 15.565 -3.829 -31.659 1.00 81.38 103 ILE A O 1
ATOM 791 N N . ALA A 1 104 ? 16.212 -5.333 -33.183 1.00 81.81 104 ALA A N 1
ATOM 792 C CA . ALA A 1 104 ? 15.374 -6.409 -32.655 1.00 81.81 104 ALA A CA 1
ATOM 793 C C . ALA A 1 104 ? 15.729 -6.775 -31.198 1.00 81.81 104 ALA A C 1
ATOM 795 O O . ALA A 1 104 ? 14.834 -6.941 -30.365 1.00 81.81 104 ALA A O 1
ATOM 796 N N . LYS A 1 105 ? 17.025 -6.850 -30.858 1.00 84.25 105 LYS A N 1
ATOM 797 C CA . LYS A 1 105 ? 17.492 -7.077 -29.476 1.00 84.25 105 LYS A CA 1
ATOM 798 C C . LYS A 1 105 ? 17.097 -5.933 -28.539 1.00 84.25 105 LYS A C 1
ATOM 800 O O . LYS A 1 105 ? 16.615 -6.191 -27.435 1.00 84.25 105 LYS A O 1
ATOM 805 N N . ALA A 1 106 ? 17.265 -4.685 -28.970 1.00 82.81 106 ALA A N 1
ATOM 806 C CA . ALA A 1 106 ? 16.864 -3.512 -28.199 1.00 82.81 106 ALA A CA 1
ATOM 807 C C . ALA A 1 106 ? 15.337 -3.460 -27.997 1.00 82.81 106 ALA A C 1
ATOM 809 O O . ALA A 1 106 ? 14.880 -3.211 -26.882 1.00 82.81 106 ALA A O 1
ATOM 810 N N . GLN A 1 107 ? 14.545 -3.802 -29.018 1.00 83.94 107 GLN A N 1
ATOM 811 C CA . GLN A 1 107 ? 13.086 -3.907 -28.927 1.00 83.94 107 GLN A CA 1
ATOM 812 C C . GLN A 1 107 ? 12.653 -4.993 -27.928 1.00 83.94 107 GLN A C 1
ATOM 814 O O . GLN A 1 107 ? 11.761 -4.776 -27.107 1.00 83.94 107 GLN A O 1
ATOM 819 N N . ALA A 1 108 ? 13.310 -6.158 -27.951 1.00 83.31 108 ALA A N 1
ATOM 820 C CA . ALA A 1 108 ? 13.061 -7.229 -26.987 1.00 83.31 108 ALA A CA 1
ATOM 821 C C . ALA A 1 108 ? 13.403 -6.790 -25.554 1.00 83.31 108 ALA A C 1
ATOM 823 O O . ALA A 1 108 ? 12.638 -7.054 -24.622 1.00 83.31 108 ALA A O 1
ATOM 824 N N . ARG A 1 109 ? 14.510 -6.055 -25.375 1.00 84.81 109 ARG A N 1
ATOM 825 C CA . ARG A 1 109 ? 14.891 -5.483 -24.078 1.00 84.81 109 ARG A CA 1
ATOM 826 C C . ARG A 1 109 ? 13.885 -4.439 -23.592 1.00 84.81 109 ARG A C 1
ATOM 828 O O . ARG A 1 109 ? 13.537 -4.461 -22.415 1.00 84.81 109 ARG A O 1
ATOM 835 N N . LEU A 1 110 ? 13.380 -3.580 -24.477 1.00 84.75 110 LEU A N 1
ATOM 836 C CA . LEU A 1 110 ? 12.330 -2.613 -24.155 1.00 84.75 110 LEU A CA 1
ATOM 837 C C . LEU A 1 110 ? 11.049 -3.314 -23.693 1.00 84.75 110 LEU A C 1
ATOM 839 O O . LEU A 1 110 ? 10.488 -2.958 -22.659 1.00 84.75 110 LEU A O 1
ATOM 843 N N . ASN A 1 111 ? 10.609 -4.341 -24.423 1.00 82.75 111 ASN A N 1
ATOM 844 C CA . ASN A 1 111 ? 9.423 -5.117 -24.064 1.00 82.75 111 ASN A CA 1
ATOM 845 C C . ASN A 1 111 ? 9.570 -5.782 -22.692 1.00 82.75 111 ASN A C 1
ATOM 847 O O . ASN A 1 111 ? 8.635 -5.741 -21.893 1.00 82.75 111 ASN A O 1
ATOM 851 N N . PHE A 1 112 ? 10.751 -6.332 -22.398 1.00 86.00 112 PHE A N 1
ATOM 852 C CA . PHE A 1 112 ? 11.072 -6.892 -21.088 1.00 86.00 112 PHE A CA 1
ATOM 853 C C . PHE A 1 112 ? 10.998 -5.835 -19.974 1.00 86.00 112 PHE A C 1
ATOM 855 O O . PHE A 1 112 ? 10.351 -6.067 -18.955 1.00 86.00 112 PHE A O 1
ATOM 862 N N . LEU A 1 113 ? 11.598 -4.656 -20.174 1.00 82.69 113 LEU A N 1
ATOM 863 C CA . LEU A 1 113 ? 11.552 -3.564 -19.193 1.00 82.69 113 LEU A CA 1
ATOM 864 C C . LEU A 1 113 ? 10.115 -3.071 -18.956 1.00 82.69 113 LEU A C 1
ATOM 866 O O . LEU A 1 113 ? 9.683 -2.973 -17.811 1.00 82.69 113 LEU A O 1
ATOM 870 N N . LYS A 1 114 ? 9.333 -2.867 -20.024 1.00 83.88 114 LYS A N 1
ATOM 871 C CA . LYS A 1 114 ? 7.909 -2.498 -19.929 1.00 83.88 114 LYS A CA 1
ATOM 872 C C . LYS A 1 114 ? 7.066 -3.578 -19.247 1.00 83.88 114 LYS A C 1
ATOM 874 O O . LYS A 1 114 ? 6.074 -3.271 -18.590 1.00 83.88 114 LYS A O 1
ATOM 879 N N . GLN A 1 115 ? 7.400 -4.855 -19.425 1.00 84.31 115 GLN A N 1
ATOM 880 C CA . GLN A 1 115 ? 6.728 -5.949 -18.721 1.00 84.31 115 GLN A CA 1
ATOM 881 C C . GLN A 1 115 ? 7.063 -5.929 -17.228 1.00 84.31 115 GLN A C 1
ATOM 883 O O . GLN A 1 115 ? 6.155 -6.049 -16.408 1.00 84.31 115 GLN A O 1
ATOM 888 N N . GLN A 1 116 ? 8.332 -5.720 -16.877 1.00 81.25 116 GLN A N 1
ATOM 889 C CA . GLN A 1 116 ? 8.767 -5.600 -15.489 1.00 81.25 116 GLN A CA 1
ATOM 890 C C . GLN A 1 116 ? 8.104 -4.404 -14.787 1.00 81.25 116 GLN A C 1
ATOM 892 O O . GLN A 1 116 ? 7.632 -4.542 -13.662 1.00 81.25 116 GLN A O 1
ATOM 897 N N . GLU A 1 117 ? 8.021 -3.244 -15.442 1.00 82.06 117 GLU A N 1
ATOM 898 C CA . GLU A 1 117 ? 7.335 -2.065 -14.894 1.00 82.06 117 GLU A CA 1
ATOM 899 C C . GL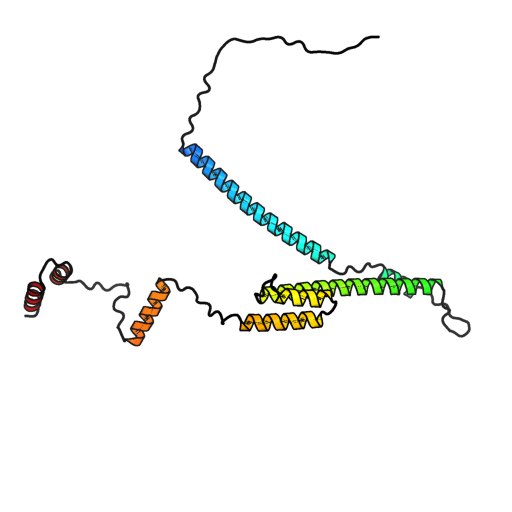U A 1 117 ? 5.838 -2.312 -14.703 1.00 82.06 117 GLU A C 1
ATOM 901 O O . GLU A 1 117 ? 5.307 -2.018 -13.633 1.00 82.06 117 GLU A O 1
ATOM 906 N N . ARG A 1 118 ? 5.167 -2.941 -15.677 1.00 81.00 118 ARG A N 1
ATOM 907 C CA . ARG A 1 118 ? 3.759 -3.341 -15.526 1.00 81.00 118 ARG A CA 1
ATOM 908 C C . ARG A 1 118 ? 3.554 -4.309 -14.364 1.00 81.00 118 ARG A C 1
ATOM 910 O O . ARG A 1 118 ? 2.600 -4.142 -13.614 1.00 81.00 118 ARG A O 1
ATOM 917 N N . GLN A 1 119 ? 4.443 -5.284 -14.178 1.00 79.69 119 GLN A N 1
ATOM 918 C CA . GLN A 1 119 ? 4.380 -6.198 -13.034 1.00 79.69 119 GLN A CA 1
ATOM 919 C C . GLN A 1 119 ? 4.560 -5.455 -11.707 1.00 79.69 119 GLN A C 1
ATOM 921 O O . GLN A 1 119 ? 3.778 -5.664 -10.785 1.00 79.69 119 GLN A O 1
ATOM 926 N N . LYS A 1 120 ? 5.530 -4.537 -11.614 1.00 77.62 120 LYS A N 1
ATOM 927 C CA . LYS A 1 120 ? 5.716 -3.698 -10.419 1.00 77.62 120 LYS A CA 1
ATOM 928 C C . LYS A 1 120 ? 4.480 -2.849 -10.122 1.00 77.62 120 LYS A C 1
ATOM 930 O O . LYS A 1 120 ? 4.055 -2.791 -8.977 1.00 77.62 120 LYS A O 1
ATOM 935 N N . GLN A 1 121 ? 3.880 -2.236 -11.142 1.00 76.31 121 GLN A N 1
ATOM 936 C CA . GLN A 1 121 ? 2.643 -1.464 -11.000 1.00 76.31 121 GLN A CA 1
ATOM 937 C C . GLN A 1 121 ? 1.463 -2.336 -10.561 1.00 76.31 121 GLN A C 1
ATOM 939 O O . GLN A 1 121 ? 0.689 -1.913 -9.710 1.00 76.31 121 GLN A O 1
ATOM 944 N N . GLN A 1 122 ? 1.333 -3.552 -11.096 1.00 78.31 122 GLN A N 1
ATOM 945 C CA . GLN A 1 122 ? 0.301 -4.503 -10.674 1.00 78.31 122 GLN A CA 1
ATOM 946 C C . GLN A 1 122 ? 0.475 -4.915 -9.212 1.00 78.31 122 GLN A C 1
ATOM 948 O O . GLN A 1 122 ? -0.504 -4.926 -8.473 1.00 78.31 122 GLN A O 1
ATOM 953 N N . VAL A 1 123 ? 1.708 -5.200 -8.780 1.00 77.38 123 VAL A N 1
ATOM 954 C CA . VAL A 1 123 ? 2.009 -5.513 -7.376 1.00 77.38 123 VAL A CA 1
ATOM 955 C C . VAL A 1 123 ? 1.714 -4.312 -6.483 1.00 77.38 123 VAL A C 1
ATOM 957 O O . VAL A 1 123 ? 1.036 -4.478 -5.479 1.00 77.38 123 VAL A O 1
ATOM 960 N N . ALA A 1 124 ? 2.141 -3.108 -6.873 1.00 72.25 124 ALA A N 1
ATOM 961 C CA . ALA A 1 124 ? 1.868 -1.874 -6.139 1.00 72.25 124 ALA A CA 1
ATOM 962 C C . ALA A 1 124 ? 0.359 -1.602 -6.000 1.00 72.25 124 ALA A C 1
ATOM 964 O O . ALA A 1 124 ? -0.132 -1.309 -4.907 1.00 72.25 124 ALA A O 1
ATOM 965 N N . TYR A 1 125 ? -0.391 -1.746 -7.097 1.00 78.56 125 TYR A N 1
ATOM 966 C CA . TYR A 1 125 ? -1.848 -1.630 -7.108 1.00 78.56 125 TYR A CA 1
ATOM 967 C C . TYR A 1 125 ? -2.485 -2.662 -6.176 1.00 78.56 125 TYR A C 1
ATOM 969 O O . TYR A 1 125 ? -3.322 -2.310 -5.348 1.00 78.56 125 TYR A O 1
ATOM 977 N N . ALA A 1 126 ? -2.039 -3.916 -6.263 1.00 78.44 126 ALA A N 1
ATOM 978 C CA . ALA A 1 126 ? -2.507 -4.992 -5.409 1.00 78.44 126 ALA A CA 1
ATOM 979 C C . ALA A 1 126 ? -2.230 -4.689 -3.922 1.00 78.44 126 ALA A C 1
ATOM 981 O O . ALA A 1 126 ? -3.137 -4.739 -3.094 1.00 78.44 126 ALA A O 1
ATOM 982 N N . THR A 1 127 ? -1.013 -4.292 -3.557 1.00 79.12 127 THR A N 1
ATOM 983 C CA . THR A 1 127 ? -0.701 -3.914 -2.170 1.00 79.12 127 THR A CA 1
ATOM 984 C C . THR A 1 127 ? -1.553 -2.742 -1.683 1.00 79.12 127 THR A C 1
ATOM 986 O O . THR A 1 127 ? -2.054 -2.783 -0.560 1.00 79.12 127 THR A O 1
ATOM 989 N N . GLY A 1 128 ? -1.792 -1.742 -2.537 1.00 81.94 128 GLY A N 1
ATOM 990 C CA . GLY A 1 128 ? -2.661 -0.612 -2.215 1.00 81.94 128 GLY A CA 1
ATOM 991 C C . GLY A 1 128 ? -4.120 -1.023 -2.012 1.00 81.94 128 GLY A C 1
ATOM 992 O O . GLY A 1 128 ? -4.765 -0.557 -1.077 1.00 81.94 128 GLY A O 1
ATOM 993 N N . GLU A 1 129 ? -4.652 -1.922 -2.840 1.00 83.69 129 GLU A N 1
ATOM 994 C CA . GLU A 1 129 ? -6.008 -2.454 -2.667 1.00 83.69 129 GLU A CA 1
ATOM 995 C C . GLU A 1 129 ? -6.153 -3.329 -1.420 1.00 83.69 129 GLU A C 1
ATOM 997 O O . GLU A 1 129 ? -7.151 -3.192 -0.711 1.00 83.69 129 GLU A O 1
ATOM 1002 N N . ARG A 1 130 ? -5.157 -4.163 -1.090 1.00 83.75 130 ARG A N 1
ATOM 1003 C CA . ARG A 1 130 ? -5.147 -4.917 0.176 1.00 83.75 130 ARG A CA 1
ATOM 1004 C C . ARG A 1 130 ? -5.226 -3.969 1.370 1.00 83.75 130 ARG A C 1
ATOM 1006 O O . ARG A 1 130 ? -6.026 -4.188 2.276 1.00 83.75 130 ARG A O 1
ATOM 1013 N N . GLN A 1 131 ? -4.426 -2.903 1.356 1.00 85.06 131 GLN A N 1
ATOM 1014 C CA . GLN A 1 131 ? -4.423 -1.909 2.426 1.00 85.06 131 GLN A CA 1
ATOM 1015 C C . GLN A 1 131 ? -5.764 -1.173 2.524 1.00 85.06 131 GLN A C 1
ATOM 1017 O O . GLN A 1 131 ? -6.296 -1.045 3.624 1.00 85.06 131 GLN A O 1
ATOM 1022 N N . LYS A 1 132 ? -6.349 -0.764 1.388 1.00 87.25 132 LYS A N 1
ATOM 1023 C CA . LYS A 1 132 ? -7.693 -0.165 1.356 1.00 87.25 132 LYS A CA 1
ATOM 1024 C C . LYS A 1 132 ? -8.739 -1.095 1.956 1.00 87.25 132 LYS A C 1
ATOM 1026 O O . LYS A 1 132 ? -9.569 -0.645 2.729 1.00 87.25 132 LYS A O 1
ATOM 1031 N N . MET A 1 133 ? -8.692 -2.388 1.643 1.00 83.94 133 MET A N 1
ATOM 1032 C CA . MET A 1 133 ? -9.638 -3.359 2.194 1.00 83.94 133 MET A CA 1
ATOM 1033 C C . MET A 1 133 ? -9.478 -3.584 3.697 1.00 83.94 133 MET A C 1
ATOM 1035 O O . MET A 1 133 ? -10.488 -3.753 4.374 1.00 83.94 133 MET A O 1
ATOM 1039 N N . ARG A 1 134 ? -8.247 -3.549 4.226 1.00 86.88 134 ARG A N 1
ATOM 1040 C CA . ARG A 1 134 ? -8.012 -3.572 5.679 1.00 86.88 134 ARG A CA 1
ATOM 1041 C C . ARG A 1 134 ? -8.555 -2.319 6.362 1.00 86.88 134 ARG A C 1
ATOM 1043 O O . ARG A 1 134 ? -9.290 -2.450 7.329 1.00 86.88 134 ARG A O 1
ATOM 1050 N N . GLN A 1 135 ? -8.263 -1.134 5.824 1.00 86.81 135 GLN A N 1
ATOM 1051 C CA . GLN A 1 135 ? -8.807 0.130 6.344 1.00 86.81 135 GLN A CA 1
ATOM 1052 C C . GLN A 1 135 ? -10.335 0.119 6.330 1.00 86.81 135 GLN A C 1
ATOM 1054 O O . GLN A 1 135 ? -10.982 0.438 7.315 1.00 86.81 135 GLN A O 1
ATOM 1059 N N . GLU A 1 136 ? -10.921 -0.346 5.233 1.00 86.94 136 GLU A N 1
ATOM 1060 C CA . GLU A 1 136 ? -12.361 -0.503 5.102 1.00 86.94 136 GLU A CA 1
ATOM 1061 C C . GLU A 1 136 ? -12.979 -1.514 6.081 1.00 86.94 136 GLU A C 1
ATOM 1063 O O . GLU A 1 136 ? -14.174 -1.417 6.366 1.00 86.94 136 GLU A O 1
ATOM 1068 N N . ALA A 1 137 ? -12.222 -2.520 6.523 1.00 86.06 137 ALA A N 1
ATOM 1069 C CA . ALA A 1 137 ? -12.658 -3.469 7.543 1.00 86.06 137 ALA A CA 1
ATOM 1070 C C . ALA A 1 137 ? -12.587 -2.842 8.940 1.00 86.06 137 ALA A C 1
ATOM 1072 O O . ALA A 1 137 ? -13.547 -2.941 9.700 1.00 86.06 137 ALA A O 1
ATOM 1073 N N . GLU A 1 138 ? -11.492 -2.138 9.227 1.00 85.25 138 GLU A N 1
ATOM 1074 C CA . GLU A 1 138 ? -11.269 -1.398 10.471 1.00 85.25 138 GLU A CA 1
ATOM 1075 C C . GLU A 1 138 ? -12.332 -0.304 10.672 1.00 85.25 138 GLU A C 1
ATOM 1077 O O . GLU A 1 138 ? -12.955 -0.232 11.728 1.00 85.25 138 GLU A O 1
ATOM 1082 N N . GLU A 1 139 ? -12.639 0.476 9.630 1.00 86.19 139 GLU A 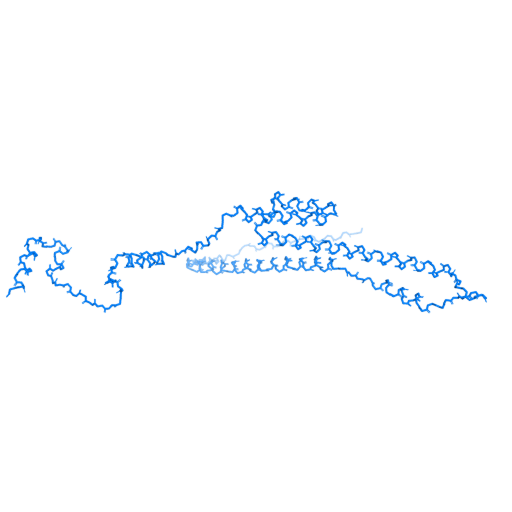N 1
ATOM 1083 C CA . GLU A 1 139 ? -13.723 1.472 9.631 1.00 86.19 139 GLU A CA 1
ATOM 1084 C C . GLU A 1 139 ? -15.103 0.849 9.874 1.00 86.19 139 GLU A C 1
ATOM 1086 O O . GLU A 1 139 ? -15.984 1.477 10.460 1.00 86.19 139 GLU A O 1
ATOM 1091 N N . ALA A 1 140 ? -15.306 -0.392 9.428 1.00 83.44 140 ALA A N 1
ATOM 1092 C CA . ALA A 1 140 ? -16.537 -1.132 9.674 1.00 83.44 140 ALA A CA 1
ATOM 1093 C C . ALA A 1 140 ? -16.594 -1.756 11.081 1.00 83.44 140 ALA A C 1
ATOM 1095 O O . ALA A 1 140 ? -17.601 -2.386 11.408 1.00 83.44 140 ALA A O 1
ATOM 1096 N N . GLY A 1 141 ? -15.543 -1.595 11.894 1.00 81.44 141 GLY A N 1
ATOM 1097 C CA . GLY A 1 141 ? -15.417 -2.185 13.225 1.00 81.44 141 GLY A CA 1
ATOM 1098 C C . GLY A 1 141 ? -15.175 -3.695 13.211 1.00 81.44 141 GLY A C 1
ATOM 1099 O O . GLY A 1 141 ? -15.365 -4.343 14.236 1.00 81.44 141 GLY A O 1
ATOM 1100 N N . ILE A 1 142 ? -14.790 -4.262 12.064 1.00 83.38 142 ILE A N 1
ATOM 1101 C CA . ILE A 1 142 ? -14.482 -5.688 11.946 1.00 83.38 142 ILE A CA 1
ATOM 1102 C C . ILE A 1 142 ? -13.157 -5.945 12.660 1.00 83.38 142 ILE A C 1
ATOM 1104 O O . ILE A 1 142 ? -12.171 -5.253 12.409 1.00 83.38 142 ILE A O 1
ATOM 1108 N N . ASP A 1 143 ? -13.146 -6.954 13.529 1.00 81.31 143 ASP A N 1
ATOM 1109 C CA . ASP A 1 143 ? -11.955 -7.375 14.264 1.00 81.31 143 ASP A CA 1
ATOM 1110 C C . ASP A 1 143 ? -10.804 -7.717 13.292 1.00 81.31 143 ASP A C 1
ATOM 1112 O O . ASP A 1 143 ? -10.987 -8.586 12.426 1.00 81.31 143 ASP A O 1
ATOM 1116 N N . PRO A 1 144 ? -9.635 -7.054 13.405 1.00 76.69 144 PRO A N 1
ATOM 1117 C CA . PRO A 1 144 ? -8.481 -7.332 12.557 1.00 76.69 144 PRO A CA 1
ATOM 1118 C C . PRO A 1 144 ? -7.944 -8.761 12.703 1.00 76.69 144 PRO A C 1
ATOM 1120 O O . PRO A 1 144 ? -7.406 -9.299 11.737 1.00 76.69 144 PRO A O 1
ATOM 1123 N N . ASP A 1 145 ? -8.130 -9.388 13.866 1.00 79.81 145 ASP A N 1
ATOM 1124 C CA . ASP A 1 145 ? -7.666 -10.752 14.140 1.00 79.81 145 ASP A CA 1
ATOM 1125 C C . ASP A 1 145 ? -8.793 -11.794 14.001 1.00 79.81 145 ASP A C 1
ATOM 1127 O O . ASP A 1 145 ? -8.605 -12.982 14.270 1.00 79.81 145 ASP A O 1
ATOM 1131 N N . GLY A 1 146 ? -9.978 -11.366 13.556 1.00 81.81 146 GLY A N 1
ATOM 1132 C CA . GLY A 1 146 ? -11.145 -12.226 13.405 1.00 81.81 146 GLY A CA 1
ATOM 1133 C C . GLY A 1 146 ? -11.099 -13.129 12.166 1.00 81.81 146 GLY A C 1
ATOM 1134 O O . GLY A 1 146 ? -10.554 -12.782 11.114 1.00 81.81 146 GLY A O 1
ATOM 1135 N N . ASP A 1 147 ? -11.802 -14.265 12.247 1.00 82.69 147 ASP A N 1
ATOM 1136 C CA . ASP A 1 147 ? -11.948 -15.242 11.151 1.00 82.69 147 ASP A CA 1
ATOM 1137 C C . ASP A 1 147 ? -12.448 -14.612 9.836 1.00 82.69 147 ASP A C 1
ATOM 1139 O O . ASP A 1 147 ? -12.164 -15.088 8.734 1.00 82.69 147 ASP A O 1
ATOM 1143 N N . GLU A 1 148 ? -13.227 -13.534 9.935 1.00 79.00 148 GLU A N 1
ATOM 1144 C CA . GLU A 1 148 ? -13.834 -12.874 8.783 1.00 79.00 148 GLU A CA 1
ATOM 1145 C C . GLU A 1 148 ? -12.816 -12.085 7.958 1.00 79.00 148 GLU A C 1
ATOM 1147 O O . GLU A 1 148 ? -12.874 -12.145 6.726 1.00 79.00 148 GLU A O 1
ATOM 1152 N N . LEU A 1 149 ? -11.859 -11.411 8.607 1.00 82.94 149 LEU A N 1
ATOM 1153 C CA . LEU A 1 149 ? -10.763 -10.744 7.909 1.00 82.94 149 LEU A CA 1
ATOM 1154 C C . LEU A 1 149 ? -9.725 -11.764 7.425 1.00 82.94 149 LEU A C 1
ATOM 1156 O O . LEU A 1 149 ? -9.237 -11.642 6.302 1.00 82.94 149 LEU A O 1
ATOM 1160 N N . ALA A 1 150 ? -9.484 -12.839 8.185 1.00 85.06 150 ALA A N 1
ATOM 1161 C CA . ALA A 1 150 ? -8.603 -13.932 7.769 1.00 85.06 150 ALA A CA 1
ATOM 1162 C C . ALA A 1 150 ? -9.023 -14.552 6.419 1.00 85.06 150 ALA A C 1
ATOM 1164 O O . ALA A 1 150 ? -8.178 -14.838 5.569 1.00 85.06 150 ALA A O 1
ATOM 1165 N N . LEU A 1 151 ? -10.330 -14.701 6.162 1.00 83.88 151 LEU A N 1
ATOM 1166 C CA . LEU A 1 151 ? -10.845 -15.180 4.870 1.00 83.88 151 LEU A CA 1
ATOM 1167 C C . LEU A 1 151 ? -10.643 -14.178 3.721 1.00 83.88 151 LEU A C 1
ATOM 1169 O O . LEU A 1 151 ? -10.424 -14.593 2.579 1.00 83.88 151 LEU A O 1
ATOM 1173 N N . VAL A 1 152 ? -10.709 -12.873 4.003 1.00 83.81 152 VAL A N 1
ATOM 1174 C CA . VAL A 1 152 ? -10.413 -11.811 3.025 1.00 83.81 152 VAL A CA 1
ATOM 1175 C C . VAL A 1 152 ? -8.938 -11.853 2.639 1.00 83.81 152 VAL A C 1
ATOM 1177 O O . VAL A 1 152 ? -8.613 -11.807 1.452 1.00 83.81 152 VAL A O 1
ATOM 1180 N N . GLU A 1 153 ? -8.053 -11.998 3.623 1.00 86.19 153 GLU A N 1
ATOM 1181 C CA . GLU A 1 153 ? -6.610 -12.085 3.400 1.00 86.19 153 GLU A CA 1
ATOM 1182 C C . GLU A 1 153 ? -6.208 -13.367 2.676 1.00 86.19 153 GLU A C 1
ATOM 1184 O O . GLU A 1 153 ? -5.471 -13.303 1.696 1.00 86.19 153 GLU A O 1
ATOM 1189 N N . LEU A 1 154 ? -6.780 -14.513 3.048 1.00 87.00 154 LEU A N 1
ATOM 1190 C CA . LEU A 1 154 ? -6.542 -15.780 2.355 1.00 87.00 154 LEU A CA 1
ATOM 1191 C C . LEU A 1 154 ? -6.997 -15.733 0.887 1.00 87.00 154 LEU A C 1
ATOM 1193 O O . LEU A 1 154 ? -6.341 -16.280 -0.002 1.00 87.00 154 LEU A O 1
ATOM 1197 N N . ALA A 1 155 ? -8.134 -15.092 0.603 1.00 85.38 155 ALA A N 1
ATOM 1198 C CA . ALA A 1 155 ? -8.599 -14.900 -0.770 1.00 85.38 155 ALA A CA 1
ATOM 1199 C C . ALA A 1 155 ? -7.673 -13.965 -1.566 1.00 85.38 155 ALA A C 1
ATOM 1201 O O . ALA A 1 155 ? -7.474 -14.169 -2.767 1.00 85.38 155 ALA A O 1
ATOM 1202 N N . TRP A 1 156 ? -7.090 -12.970 -0.895 1.00 84.44 156 TRP A N 1
ATOM 1203 C CA . TRP A 1 156 ? -6.102 -12.073 -1.480 1.00 84.44 156 TRP A CA 1
ATOM 1204 C C . TRP A 1 156 ? -4.790 -12.791 -1.805 1.00 84.44 156 TRP A C 1
ATOM 1206 O O . TRP A 1 156 ? -4.296 -12.683 -2.926 1.00 84.44 156 TRP A O 1
ATOM 1216 N N . ASP A 1 157 ? -4.264 -13.568 -0.858 1.00 84.06 157 ASP A N 1
ATOM 1217 C CA . ASP A 1 157 ? -3.009 -14.313 -0.997 1.00 84.06 157 ASP A CA 1
ATOM 1218 C C . ASP A 1 157 ? -3.094 -15.384 -2.103 1.00 84.06 157 ASP A C 1
ATOM 1220 O O . ASP A 1 157 ? -2.095 -15.713 -2.740 1.00 84.06 157 ASP A O 1
ATOM 1224 N N . ASN A 1 158 ? -4.305 -15.848 -2.430 1.00 84.81 158 ASN A N 1
ATOM 1225 C CA . ASN A 1 158 ? -4.587 -16.698 -3.592 1.00 84.81 158 ASN A CA 1
ATOM 1226 C C . ASN A 1 158 ? -4.751 -15.923 -4.919 1.00 84.81 158 ASN A C 1
ATOM 1228 O O . ASN A 1 158 ? -5.329 -16.445 -5.876 1.00 84.81 158 ASN A O 1
ATOM 1232 N N . ASN A 1 159 ? -4.264 -14.679 -5.000 1.00 77.88 159 ASN A N 1
ATOM 1233 C CA . ASN A 1 159 ? -4.346 -13.807 -6.177 1.00 77.88 159 ASN A CA 1
ATOM 1234 C C . ASN A 1 159 ? -5.782 -13.574 -6.687 1.00 77.88 159 ASN A C 1
ATOM 1236 O O . ASN A 1 159 ? -6.004 -13.354 -7.881 1.00 77.88 159 ASN A O 1
ATOM 1240 N N . ASN A 1 160 ? -6.777 -13.604 -5.793 1.00 84.81 160 ASN A N 1
ATOM 1241 C CA . ASN A 1 160 ? -8.178 -13.417 -6.157 1.00 84.81 160 ASN A CA 1
ATOM 1242 C C . ASN A 1 160 ? -8.794 -12.174 -5.484 1.00 84.81 160 ASN A C 1
ATOM 1244 O O . ASN A 1 160 ? -9.618 -12.296 -4.570 1.00 84.81 160 ASN A O 1
ATOM 1248 N N . PRO A 1 161 ? -8.441 -10.960 -5.953 1.00 81.06 161 PRO A N 1
ATOM 1249 C CA . PRO A 1 161 ? -8.885 -9.704 -5.346 1.00 81.06 161 PRO A CA 1
ATOM 1250 C C . PRO A 1 161 ? -10.411 -9.538 -5.387 1.00 81.06 161 PRO A C 1
ATOM 1252 O O . PRO A 1 161 ? -11.020 -9.047 -4.439 1.00 81.06 161 PRO A O 1
ATOM 1255 N N . ALA A 1 162 ? -11.061 -10.028 -6.447 1.00 84.38 162 ALA A N 1
ATOM 1256 C CA . ALA A 1 162 ? -12.515 -9.985 -6.577 1.00 84.38 162 ALA A CA 1
ATOM 1257 C C . ALA A 1 162 ? -13.222 -10.859 -5.527 1.00 84.38 162 ALA A C 1
ATOM 1259 O O . ALA A 1 162 ? -14.291 -10.499 -5.030 1.00 84.38 162 ALA A O 1
ATOM 1260 N N . VAL A 1 163 ? -12.644 -12.013 -5.184 1.00 86.62 163 VAL A N 1
ATOM 1261 C CA . VAL A 1 163 ? -13.179 -12.883 -4.131 1.00 86.62 163 VAL A CA 1
ATOM 1262 C C . VAL A 1 163 ? -12.894 -12.300 -2.751 1.00 86.62 163 VAL A C 1
ATOM 1264 O O . VAL A 1 163 ? -13.804 -12.289 -1.925 1.00 86.62 163 VAL A O 1
ATOM 1267 N N . ALA A 1 164 ? -11.704 -11.739 -2.521 1.00 85.62 164 ALA A N 1
ATOM 1268 C CA . ALA A 1 164 ? -11.387 -11.019 -1.286 1.00 85.62 164 ALA A CA 1
ATOM 1269 C C . ALA A 1 164 ? -12.386 -9.880 -1.027 1.00 85.62 164 ALA A C 1
ATOM 1271 O O . ALA A 1 164 ? -12.948 -9.780 0.063 1.00 85.62 164 ALA A O 1
ATOM 1272 N N . ARG A 1 165 ? -12.725 -9.105 -2.065 1.00 87.69 165 ARG A N 1
ATOM 1273 C CA . ARG A 1 165 ? -13.729 -8.040 -1.965 1.00 87.69 165 ARG A CA 1
ATOM 1274 C C . ARG A 1 165 ? -15.118 -8.560 -1.599 1.00 87.69 165 ARG A C 1
ATOM 1276 O O . ARG A 1 165 ? -15.770 -8.010 -0.717 1.00 87.69 165 ARG A O 1
ATOM 1283 N N . LYS A 1 166 ? -15.558 -9.658 -2.220 1.00 88.69 166 LYS A N 1
ATOM 1284 C CA . LYS A 1 166 ? -16.838 -10.303 -1.877 1.00 88.69 166 LYS A CA 1
ATOM 1285 C C . LYS A 1 166 ? -16.871 -10.788 -0.427 1.00 88.69 166 LYS A C 1
ATOM 1287 O O . LYS A 1 166 ? -17.924 -10.713 0.208 1.00 88.69 166 LYS A O 1
ATOM 1292 N N . TRP A 1 167 ? -15.753 -11.300 0.088 1.00 88.00 167 TRP A N 1
ATOM 1293 C CA . TRP A 1 167 ? -15.643 -11.698 1.491 1.00 88.00 167 TRP A CA 1
ATOM 1294 C C . TRP A 1 167 ? -15.704 -10.497 2.427 1.00 88.00 167 TRP A C 1
ATOM 1296 O O . TRP A 1 167 ? -16.446 -10.563 3.403 1.00 88.00 167 TRP A O 1
ATOM 1306 N N . LEU A 1 168 ? -15.046 -9.387 2.083 1.00 89.62 168 LEU A N 1
ATOM 1307 C CA . LEU A 1 168 ? -15.112 -8.149 2.856 1.00 89.62 168 LEU A CA 1
ATOM 1308 C C . LEU A 1 168 ? -16.547 -7.613 2.915 1.00 89.62 168 LEU A C 1
ATOM 1310 O O . LEU A 1 168 ? -17.060 -7.337 3.995 1.00 89.62 168 LEU A O 1
ATOM 1314 N N . ASP A 1 169 ? -17.244 -7.547 1.779 1.00 89.94 169 ASP A N 1
ATOM 1315 C CA . ASP A 1 169 ? -18.644 -7.108 1.734 1.00 89.94 169 ASP A CA 1
ATOM 1316 C C . ASP A 1 169 ? -19.563 -8.026 2.556 1.00 89.94 169 ASP A C 1
ATOM 1318 O O . ASP A 1 169 ? -20.539 -7.578 3.165 1.00 89.94 169 ASP A O 1
ATOM 1322 N N . LYS A 1 170 ? -19.271 -9.332 2.578 1.00 87.81 170 LYS A N 1
ATOM 1323 C CA . LYS A 1 170 ? -20.008 -10.310 3.384 1.00 87.81 170 LYS A CA 1
ATOM 1324 C C . LYS A 1 170 ? -19.727 -10.132 4.876 1.00 87.81 170 LYS A C 1
ATOM 1326 O O . LYS A 1 170 ? -20.681 -10.199 5.648 1.00 87.81 170 LYS A O 1
ATOM 1331 N N . ALA A 1 171 ? -18.474 -9.893 5.259 1.00 85.75 17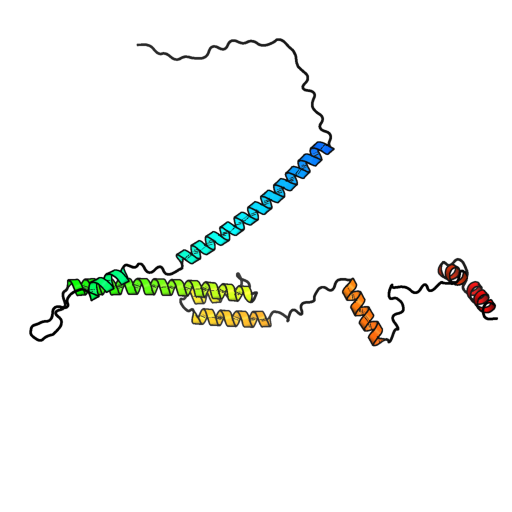1 ALA A N 1
ATOM 1332 C CA . ALA A 1 171 ? -18.067 -9.605 6.632 1.00 85.75 171 ALA A CA 1
ATOM 1333 C C . ALA A 1 171 ? -18.738 -8.319 7.133 1.00 85.75 171 ALA A C 1
ATOM 1335 O O . ALA A 1 171 ? -19.476 -8.356 8.112 1.00 85.75 171 ALA A O 1
ATOM 1336 N N . LYS A 1 172 ? -18.668 -7.225 6.361 1.00 86.38 172 LYS A N 1
ATOM 1337 C CA . LYS A 1 172 ? -19.375 -5.963 6.651 1.00 86.38 172 LYS A CA 1
ATOM 1338 C C . LYS A 1 172 ? -20.872 -6.172 6.879 1.00 86.38 172 LYS A C 1
ATOM 1340 O O . LYS A 1 172 ? -21.434 -5.693 7.858 1.00 86.38 172 LYS A O 1
ATOM 1345 N N . LYS A 1 173 ? -21.536 -6.932 6.002 1.00 86.06 173 LYS A N 1
ATOM 1346 C CA . LYS A 1 173 ? -22.973 -7.237 6.136 1.00 86.06 173 LYS A CA 1
ATOM 1347 C C . LYS A 1 173 ? -23.306 -8.094 7.353 1.00 86.06 173 LYS A C 1
ATOM 1349 O O . LYS A 1 173 ? -24.422 -7.990 7.853 1.00 86.06 173 LYS A O 1
ATOM 1354 N N . LYS A 1 174 ? -22.410 -8.988 7.771 1.00 81.75 174 LYS A N 1
ATOM 1355 C CA . LYS A 1 174 ? -22.600 -9.783 8.987 1.00 81.75 174 LYS A CA 1
ATOM 1356 C C . LYS A 1 174 ? -22.394 -8.923 10.222 1.00 81.75 174 LYS A C 1
ATOM 1358 O O . LYS A 1 174 ? -23.290 -8.915 11.053 1.00 81.75 174 LYS A O 1
ATOM 1363 N N . HIS A 1 175 ? -21.313 -8.147 10.262 1.00 75.56 175 HIS A N 1
ATOM 1364 C CA . HIS A 1 175 ? -21.007 -7.226 11.351 1.00 75.56 175 HIS A CA 1
ATOM 1365 C C . HIS A 1 175 ? -22.168 -6.250 11.610 1.00 75.56 175 HIS A C 1
ATOM 1367 O O . HIS A 1 175 ? -22.669 -6.157 12.727 1.00 75.56 175 HIS A O 1
ATOM 1373 N N . LEU A 1 176 ? -22.717 -5.650 10.546 1.00 71.44 176 LEU A N 1
ATOM 1374 C CA . LEU A 1 176 ? -23.902 -4.781 10.608 1.00 71.44 176 LEU A CA 1
ATOM 1375 C C . LEU A 1 176 ? -25.188 -5.480 11.089 1.00 71.44 176 LEU A C 1
ATOM 1377 O O . LEU A 1 176 ? -26.126 -4.809 11.502 1.00 71.44 176 LEU A O 1
ATOM 1381 N N . LYS A 1 177 ? -25.278 -6.812 10.982 1.00 64.69 177 LYS A N 1
ATOM 1382 C CA . LYS A 1 177 ? -26.419 -7.599 11.484 1.00 64.69 177 LYS A CA 1
ATOM 1383 C C . LYS A 1 177 ? -26.210 -8.098 12.911 1.00 64.69 177 LYS A C 1
ATOM 1385 O O . LYS A 1 177 ? -27.192 -8.428 13.570 1.00 64.69 177 LYS A O 1
ATOM 1390 N N . THR A 1 178 ? -24.959 -8.234 13.348 1.00 58.53 178 THR A N 1
ATOM 1391 C CA . THR A 1 178 ? -24.591 -8.715 14.684 1.00 58.53 178 THR A CA 1
ATOM 1392 C C . THR A 1 178 ? -24.411 -7.592 15.690 1.00 58.53 178 THR A C 1
ATOM 1394 O O . THR A 1 178 ? -24.566 -7.846 16.881 1.00 58.53 178 THR A O 1
ATOM 1397 N N . GLU A 1 179 ? -24.158 -6.357 15.254 1.00 51.28 179 GLU A N 1
ATOM 1398 C CA . GLU A 1 179 ? -24.430 -5.217 16.120 1.00 51.28 179 GLU A CA 1
ATOM 1399 C C . GLU A 1 179 ? -25.955 -5.094 16.284 1.00 51.28 179 GLU A C 1
ATOM 1401 O O . GLU A 1 179 ? -26.651 -4.833 15.297 1.00 51.28 179 GLU A O 1
ATOM 1406 N N . PRO A 1 180 ? -26.532 -5.242 17.499 1.00 48.69 180 PRO A N 1
ATOM 1407 C CA . PRO A 1 180 ? -27.769 -4.521 17.751 1.00 48.69 180 PRO A CA 1
ATOM 1408 C C . PRO A 1 180 ? -27.436 -3.065 17.443 1.00 48.69 180 PRO A C 1
ATOM 1410 O O . PRO A 1 180 ? -26.378 -2.606 17.877 1.00 48.69 180 PRO A O 1
ATOM 1413 N N . ALA A 1 181 ? -28.273 -2.373 16.664 1.00 49.12 181 ALA A N 1
ATOM 1414 C CA . ALA A 1 181 ? -28.119 -0.942 16.450 1.00 49.12 181 ALA A CA 1
ATOM 1415 C C . ALA A 1 181 ? -27.810 -0.319 17.812 1.00 49.12 181 ALA A C 1
ATOM 1417 O O . ALA A 1 181 ? -28.668 -0.306 18.697 1.00 49.12 181 ALA A O 1
ATOM 1418 N N . LYS A 1 182 ? -26.554 0.085 18.028 1.00 50.94 182 LYS A N 1
ATOM 1419 C CA . LYS A 1 182 ? -26.196 0.867 19.195 1.00 50.94 182 LYS A CA 1
ATOM 1420 C C . LYS A 1 182 ? -26.896 2.184 18.936 1.00 50.94 182 LYS A C 1
ATOM 1422 O O . LYS A 1 182 ? -26.346 3.078 18.305 1.00 50.94 182 LYS A O 1
ATOM 1427 N N . GLU A 1 183 ? -28.139 2.286 19.396 1.00 48.31 183 GLU A N 1
ATOM 1428 C CA . GLU A 1 183 ? -28.601 3.529 19.969 1.00 48.31 183 GLU A CA 1
ATOM 1429 C C . GLU A 1 183 ? -27.456 3.957 20.874 1.00 48.31 183 GLU A C 1
ATOM 1431 O O . GLU A 1 183 ? -27.151 3.307 21.879 1.00 48.31 183 GLU A O 1
ATOM 1436 N N . THR A 1 184 ? -26.724 4.972 20.437 1.00 43.38 184 THR A N 1
ATOM 1437 C CA . THR A 1 184 ? -25.831 5.731 21.282 1.00 43.38 184 THR A CA 1
ATOM 1438 C C . THR A 1 184 ? -26.708 6.230 22.419 1.00 43.38 184 THR A C 1
ATOM 1440 O O . THR A 1 184 ? -27.291 7.310 22.358 1.00 43.38 184 THR A O 1
ATOM 1443 N N . LYS A 1 185 ? -26.835 5.424 23.478 1.00 50.22 185 LYS A N 1
ATOM 1444 C CA . LYS A 1 185 ? -27.119 5.932 24.805 1.00 50.22 185 LYS A CA 1
ATOM 1445 C C . LYS A 1 185 ? -25.932 6.821 25.112 1.00 50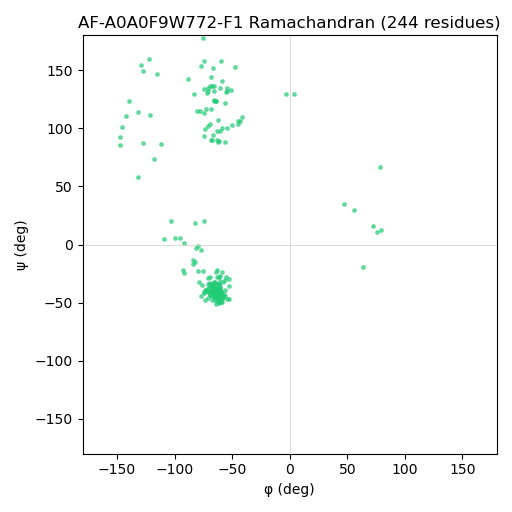.22 185 LYS A C 1
ATOM 1447 O O . LYS A 1 185 ? -24.919 6.374 25.639 1.00 50.22 185 LYS A O 1
ATOM 1452 N N . VAL A 1 186 ? -26.067 8.085 24.721 1.00 52.59 186 VAL A N 1
ATOM 1453 C CA . VAL A 1 186 ? -25.499 9.195 25.465 1.00 52.59 186 VAL A CA 1
ATOM 1454 C C . VAL A 1 186 ? -25.782 8.838 26.916 1.00 52.59 186 VAL A C 1
ATOM 1456 O O . VAL A 1 186 ? -26.945 8.728 27.312 1.00 52.59 186 VAL A O 1
ATOM 1459 N N . THR A 1 187 ? -24.744 8.493 27.672 1.00 54.41 187 THR A N 1
ATOM 1460 C CA . THR A 1 187 ? -24.855 8.363 29.119 1.00 54.41 187 THR A CA 1
ATOM 1461 C C . THR A 1 187 ? -25.198 9.752 29.613 1.00 54.41 187 THR A C 1
ATOM 1463 O O . THR A 1 187 ? -24.308 10.575 29.813 1.00 54.41 187 THR A O 1
ATOM 1466 N N . LYS A 1 188 ? -26.502 10.024 29.692 1.00 58.00 188 LYS A N 1
ATOM 1467 C CA . LYS A 1 188 ? -27.035 11.254 30.249 1.00 58.00 188 LYS A CA 1
ATOM 1468 C C . LYS A 1 188 ? -26.472 11.370 31.652 1.00 58.00 188 LYS A C 1
ATOM 1470 O O . LYS A 1 188 ? -26.468 10.388 32.402 1.00 58.00 188 LYS A O 1
ATOM 1475 N N . THR A 1 189 ? -25.929 12.533 31.979 1.00 64.62 189 THR A N 1
ATOM 1476 C CA . THR A 1 189 ? -25.479 12.788 33.347 1.00 64.62 189 THR A CA 1
ATOM 1477 C C . THR A 1 189 ? -26.677 12.652 34.289 1.00 64.62 189 THR A C 1
ATOM 1479 O O . THR A 1 189 ? -27.833 12.749 33.873 1.00 64.62 189 THR A O 1
ATOM 1482 N N . GLU A 1 190 ? -26.436 12.397 35.573 1.00 62.31 190 GLU A N 1
ATOM 1483 C CA . GLU A 1 190 ? -27.528 12.226 36.541 1.00 62.31 190 GLU A CA 1
ATOM 1484 C C . GLU A 1 190 ? -28.485 13.437 36.568 1.00 62.31 190 GLU A C 1
ATOM 1486 O O . GLU A 1 190 ? -29.680 13.292 36.823 1.00 62.31 190 GLU A O 1
ATOM 1491 N N . GLU A 1 191 ? -27.973 14.623 36.238 1.00 62.25 191 GLU A N 1
ATOM 1492 C CA . GLU A 1 191 ? -28.746 15.857 36.095 1.00 62.25 191 GLU A CA 1
ATOM 1493 C C . GLU A 1 191 ? -29.624 15.869 34.837 1.00 62.25 191 GLU A C 1
ATOM 1495 O O . GLU A 1 191 ? -30.782 16.273 34.911 1.00 62.25 191 GLU A O 1
ATOM 1500 N N . GLU A 1 192 ? -29.133 15.36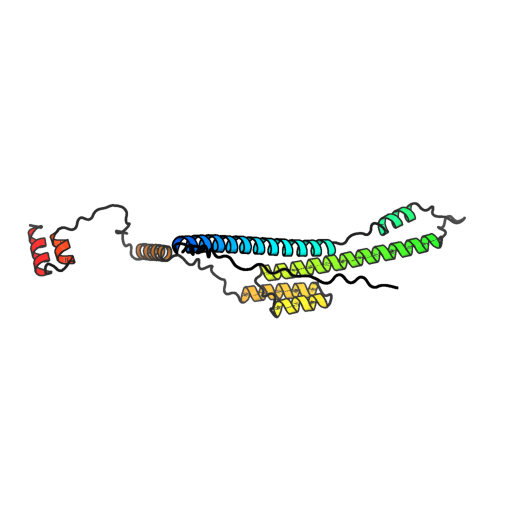1 33.706 1.00 64.56 192 GLU A N 1
ATOM 1501 C CA . GLU A 1 192 ? -29.917 15.230 32.472 1.00 64.56 192 GLU A CA 1
ATOM 1502 C C . GLU A 1 192 ? -31.013 14.165 32.602 1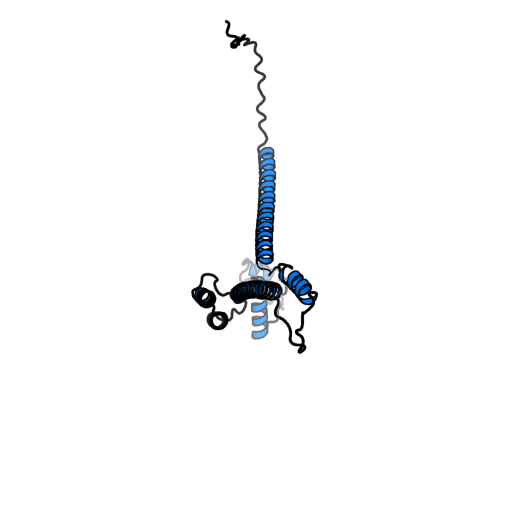.00 64.56 192 GLU A C 1
ATOM 1504 O O . GLU A 1 192 ? -32.135 14.379 32.143 1.00 64.56 192 GLU A O 1
ATOM 1509 N N . ILE A 1 193 ? -30.729 13.050 33.287 1.00 70.19 193 ILE A N 1
ATOM 1510 C CA . ILE A 1 193 ? -31.740 12.025 33.596 1.00 70.19 193 ILE A CA 1
ATOM 1511 C C . ILE A 1 193 ? -32.811 12.613 34.516 1.00 70.19 193 ILE A C 1
ATOM 1513 O O . ILE A 1 193 ? -34.002 12.405 34.286 1.00 70.19 193 ILE A O 1
ATOM 1517 N N . ARG A 1 194 ? -32.413 13.378 35.541 1.00 66.38 194 ARG A N 1
ATOM 1518 C CA . ARG A 1 194 ? -33.369 14.047 36.431 1.00 66.38 194 ARG A CA 1
ATOM 1519 C C . ARG A 1 194 ? -34.246 15.040 35.674 1.00 66.38 194 ARG A C 1
ATOM 1521 O O . ARG A 1 194 ? -35.455 14.990 35.862 1.00 66.38 194 ARG A O 1
ATOM 1528 N N . ALA A 1 195 ? -33.666 15.882 34.819 1.00 72.00 195 ALA A N 1
ATOM 1529 C CA . ALA A 1 195 ? -34.398 16.885 34.046 1.00 72.00 195 ALA A CA 1
ATOM 1530 C C . ALA A 1 195 ? -35.381 16.264 33.041 1.00 72.00 195 ALA A C 1
ATOM 1532 O O . ALA A 1 195 ? -36.492 16.758 32.854 1.00 72.00 195 ALA A O 1
ATOM 1533 N N . GLU A 1 196 ? -34.997 15.161 32.403 1.00 69.81 196 GLU A N 1
ATOM 1534 C CA . GLU A 1 196 ? -35.871 14.468 31.463 1.00 69.81 196 GLU A CA 1
ATOM 1535 C C . GLU A 1 196 ? -37.019 13.761 32.189 1.00 69.81 196 GLU A C 1
ATOM 1537 O O . GLU A 1 196 ? -38.180 13.956 31.828 1.00 69.81 196 GLU A O 1
ATOM 1542 N N . VAL A 1 197 ? -36.725 13.037 33.274 1.00 68.56 197 VAL A N 1
ATOM 1543 C CA . VAL A 1 197 ? -37.741 12.357 34.092 1.00 68.56 197 VAL A CA 1
ATOM 1544 C C . VAL A 1 197 ? -38.720 13.357 34.707 1.00 68.56 197 VAL A C 1
ATOM 1546 O O . VAL A 1 197 ? -39.925 13.101 34.709 1.00 68.56 197 VAL A O 1
ATOM 1549 N N . THR A 1 198 ? -38.253 14.511 35.195 1.00 64.31 198 THR A N 1
ATOM 1550 C CA . THR A 1 198 ? -39.160 15.559 35.684 1.00 64.31 198 THR A CA 1
ATOM 1551 C C . THR A 1 198 ? -39.983 16.144 34.549 1.00 64.31 198 THR A C 1
ATOM 1553 O O . THR A 1 198 ? -41.192 16.252 34.705 1.00 64.31 198 THR A O 1
ATOM 1556 N N . SER A 1 199 ? -39.395 16.441 33.388 1.00 67.94 199 SER A N 1
ATOM 1557 C CA . SER A 1 199 ? -40.154 16.964 32.244 1.00 67.94 199 SER A CA 1
ATOM 1558 C C . SER A 1 199 ? -41.246 15.995 31.766 1.00 67.94 199 SER A C 1
ATOM 1560 O O . SER A 1 199 ? -42.376 16.418 31.505 1.00 67.94 199 SER A O 1
ATOM 1562 N N . GLU A 1 200 ? -40.964 14.689 31.741 1.00 70.44 200 GLU A N 1
ATOM 1563 C CA . GLU A 1 200 ? -41.938 13.656 31.393 1.00 70.44 200 GLU A CA 1
ATOM 1564 C C . GLU A 1 200 ? -43.030 13.520 32.457 1.00 70.44 200 GLU A C 1
ATOM 1566 O O . GLU A 1 200 ? -44.208 13.401 32.116 1.00 70.44 200 GLU A O 1
ATOM 1571 N N . LEU A 1 201 ? -42.683 13.577 33.746 1.00 65.69 201 LEU A N 1
ATOM 1572 C CA . LEU A 1 201 ? -43.660 13.543 34.838 1.00 65.69 201 LEU A CA 1
ATOM 1573 C C . LEU A 1 201 ? -44.553 14.792 34.842 1.00 65.69 201 LEU A C 1
ATOM 1575 O O . LEU A 1 201 ? -45.772 14.669 34.962 1.00 65.69 201 LEU A O 1
ATOM 1579 N N . THR A 1 202 ? -43.983 15.977 34.637 1.00 63.12 202 THR A N 1
ATOM 1580 C CA . THR A 1 202 ? -44.694 17.259 34.527 1.00 63.12 202 THR A CA 1
ATOM 1581 C C . THR A 1 202 ? -45.646 17.248 33.329 1.00 63.12 202 THR A C 1
ATOM 1583 O O . THR A 1 202 ? -46.817 17.611 33.467 1.00 63.12 202 THR A O 1
ATOM 1586 N N . ALA A 1 203 ? -45.201 16.742 32.173 1.00 67.12 203 ALA A N 1
ATOM 1587 C CA . ALA A 1 203 ? -46.035 16.605 30.980 1.00 67.12 203 ALA A CA 1
ATOM 1588 C C . ALA A 1 203 ? -47.158 15.567 31.155 1.00 67.12 203 ALA A C 1
ATOM 1590 O O . ALA A 1 203 ? -48.297 15.805 30.747 1.00 67.12 203 ALA A O 1
ATOM 1591 N N . LYS A 1 204 ? -46.865 14.423 31.785 1.00 64.38 204 LYS A N 1
ATOM 1592 C CA . LYS A 1 204 ? -47.807 13.302 31.932 1.00 64.38 204 LYS A CA 1
ATOM 1593 C C . LYS A 1 204 ? -48.836 13.520 33.041 1.00 64.38 204 LYS A C 1
ATOM 1595 O O . LYS A 1 204 ? -49.972 13.073 32.903 1.00 64.38 204 LYS A O 1
ATOM 1600 N N . TYR A 1 205 ? -48.470 14.228 34.107 1.00 60.97 205 TYR A N 1
ATOM 1601 C CA . TYR A 1 205 ? -49.337 14.470 35.263 1.00 60.97 205 TYR A CA 1
ATOM 1602 C C . TYR A 1 205 ? -49.832 15.918 35.387 1.00 60.97 205 TYR A C 1
ATOM 1604 O O . TYR A 1 205 ? -50.521 16.228 36.356 1.00 60.97 205 TYR A O 1
ATOM 1612 N N . LYS A 1 206 ? -49.532 16.804 34.419 1.00 57.41 206 LYS A N 1
ATOM 1613 C CA . LYS A 1 206 ? -49.855 18.248 34.474 1.00 57.41 206 LYS A CA 1
ATOM 1614 C C . LYS A 1 206 ? -49.471 18.882 35.818 1.00 57.41 206 LYS A C 1
ATOM 1616 O O . LYS A 1 206 ? -50.177 19.750 36.331 1.00 57.41 206 LYS A O 1
ATOM 1621 N N . ILE A 1 207 ? -48.374 18.420 36.412 1.00 53.28 207 ILE A N 1
ATOM 1622 C CA . ILE A 1 207 ? -47.865 18.992 37.654 1.00 53.28 207 ILE A CA 1
ATOM 1623 C C . ILE A 1 207 ? -47.283 20.347 37.262 1.00 53.28 207 ILE A C 1
ATOM 1625 O O . ILE A 1 207 ? -46.385 20.408 36.431 1.00 53.28 207 ILE A O 1
ATOM 1629 N N . GLN A 1 208 ? -47.837 21.445 37.775 1.00 48.25 208 GLN A N 1
ATOM 1630 C CA . GLN A 1 208 ? -47.179 22.742 37.640 1.00 48.25 208 GLN A CA 1
ATOM 1631 C C . GLN A 1 208 ? -45.858 22.670 38.401 1.00 48.25 208 GLN A C 1
ATOM 1633 O O . GLN A 1 208 ? -45.840 22.341 39.585 1.00 48.25 208 GLN A O 1
ATOM 1638 N N . ASP A 1 209 ? -44.769 22.948 37.697 1.00 41.81 209 ASP A N 1
ATOM 1639 C CA . ASP A 1 209 ? -43.413 22.932 38.225 1.00 41.81 209 ASP A CA 1
ATOM 1640 C C . ASP A 1 209 ? -43.261 24.058 39.265 1.00 41.81 209 ASP A C 1
ATOM 1642 O O . ASP A 1 209 ? -43.069 25.223 38.920 1.00 41.81 209 ASP A O 1
ATOM 1646 N N . THR A 1 210 ? -43.460 23.750 40.550 1.00 47.69 210 THR A N 1
ATOM 164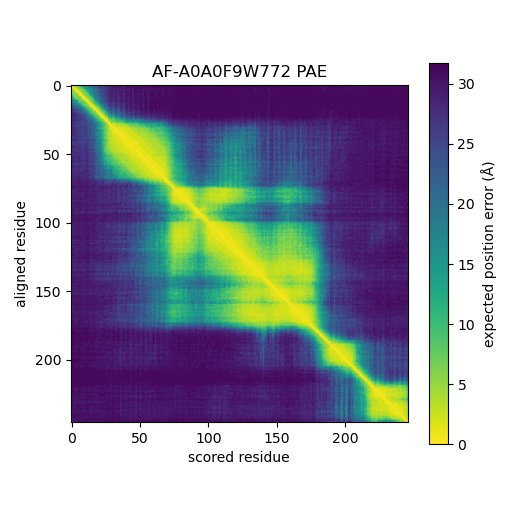7 C CA . THR A 1 210 ? -43.372 24.737 41.644 1.00 47.69 210 THR A CA 1
ATOM 1648 C C . THR A 1 210 ? -41.985 24.818 42.270 1.00 47.69 210 THR A C 1
ATOM 1650 O O . THR A 1 210 ? -41.786 25.605 43.194 1.00 47.69 210 THR A O 1
ATOM 1653 N N . ILE A 1 211 ? -41.010 24.046 41.781 1.00 46.31 211 ILE A N 1
ATOM 1654 C CA . ILE A 1 211 ? -39.652 24.014 42.337 1.00 46.31 211 ILE A CA 1
ATOM 1655 C C . ILE A 1 211 ? -38.627 24.137 41.204 1.00 46.31 211 ILE A C 1
ATOM 1657 O O . ILE A 1 211 ? -37.749 23.300 41.024 1.00 46.31 211 ILE A O 1
ATOM 1661 N N . SER A 1 212 ? -38.723 25.229 40.445 1.00 37.91 212 SER A N 1
ATOM 1662 C CA . SER A 1 212 ? -37.553 25.779 39.758 1.00 37.91 212 SER A CA 1
ATOM 1663 C C . SER A 1 212 ? -36.787 26.662 40.757 1.00 37.91 212 SER A C 1
ATOM 1665 O O . SER A 1 212 ? -37.411 27.505 41.409 1.00 37.91 212 SER A O 1
ATOM 1667 N N . PRO A 1 213 ? -35.460 26.503 40.930 1.00 45.53 213 PRO A N 1
ATOM 1668 C CA . PRO A 1 213 ? -34.692 27.136 42.007 1.00 45.53 213 PRO A CA 1
ATOM 1669 C C . PRO A 1 213 ? -34.437 28.644 41.816 1.00 45.53 213 PRO A C 1
ATOM 1671 O O . PRO A 1 213 ? -33.553 29.212 42.454 1.00 45.53 213 PRO A O 1
ATOM 1674 N N . SER A 1 214 ? -35.217 29.338 40.989 1.00 39.91 214 SER A N 1
ATOM 1675 C CA . SER A 1 214 ? -35.116 30.785 40.809 1.00 39.91 214 SER A CA 1
ATOM 1676 C C . SER A 1 214 ? -36.351 31.509 41.357 1.00 39.91 214 SER A C 1
ATOM 1678 O O . SER A 1 214 ? -37.284 31.825 40.626 1.00 39.91 214 SER A O 1
ATOM 1680 N N . GLY A 1 215 ? -36.307 31.813 42.656 1.00 38.31 215 GLY A N 1
ATOM 1681 C CA . GLY A 1 215 ? -36.787 33.093 43.181 1.00 38.31 215 GLY A CA 1
ATOM 1682 C C . GLY A 1 215 ? -38.293 33.307 43.350 1.00 38.31 215 GLY A C 1
ATOM 1683 O O . GLY A 1 215 ? -38.823 34.242 42.766 1.00 38.31 215 GLY A O 1
ATOM 1684 N N . VAL A 1 216 ? -38.942 32.576 44.264 1.00 38.41 216 VAL A N 1
ATOM 1685 C CA . VAL A 1 216 ? -40.056 33.123 45.068 1.00 38.41 216 VAL A CA 1
ATOM 1686 C C . VAL A 1 216 ? -39.948 32.558 46.486 1.00 38.41 216 VAL A C 1
ATOM 1688 O O . VAL A 1 216 ? -40.144 31.367 46.707 1.00 38.41 216 VAL A O 1
ATOM 1691 N N . ASN A 1 217 ? -39.609 33.408 47.458 1.00 41.66 217 ASN A N 1
ATOM 1692 C CA . ASN A 1 217 ? -39.615 33.054 48.878 1.00 41.66 217 ASN A CA 1
ATOM 1693 C C . ASN A 1 217 ? -41.047 32.720 49.320 1.00 41.66 217 ASN A C 1
ATOM 1695 O O . ASN A 1 217 ? -41.821 33.620 49.643 1.00 41.66 217 ASN A O 1
ATOM 1699 N N . VAL A 1 218 ? -41.399 31.435 49.372 1.00 48.03 218 VAL A N 1
ATOM 1700 C CA . VAL A 1 218 ? -42.553 30.986 50.156 1.00 48.03 218 VAL A CA 1
ATOM 1701 C C . VAL A 1 218 ? -42.127 31.030 51.621 1.00 48.03 218 VAL A C 1
ATOM 1703 O O . VAL A 1 218 ? -41.480 30.118 52.132 1.00 48.03 218 VAL A O 1
ATOM 1706 N N . SER A 1 219 ? -42.409 32.147 52.289 1.00 51.25 219 SER A N 1
ATOM 1707 C CA . SER A 1 219 ? -42.178 32.283 53.723 1.00 51.25 219 SER A CA 1
ATOM 1708 C C . SER A 1 219 ? -43.168 31.392 54.472 1.00 51.25 219 SER A C 1
ATOM 1710 O O . SER A 1 219 ? -44.343 31.739 54.591 1.00 51.25 219 SER A O 1
ATOM 1712 N N . PHE A 1 220 ? -42.700 30.251 54.974 1.00 53.69 220 PHE A N 1
ATOM 1713 C CA . PHE A 1 220 ? -43.448 29.476 55.960 1.00 53.69 220 PHE A CA 1
ATOM 1714 C C . PHE A 1 220 ? -43.668 30.329 57.208 1.00 53.69 220 PHE A C 1
ATOM 1716 O O . PHE A 1 220 ? -42.748 30.993 57.695 1.00 53.69 220 PHE A O 1
ATOM 1723 N N . THR A 1 221 ? -44.890 30.310 57.730 1.00 68.00 221 THR A N 1
ATOM 1724 C CA . THR A 1 221 ? -45.177 30.939 59.022 1.00 68.00 221 THR A CA 1
ATOM 1725 C C . THR A 1 221 ? -44.449 30.178 60.136 1.00 68.00 221 THR A C 1
ATOM 1727 O O . THR A 1 221 ? -44.179 28.983 60.017 1.00 68.00 221 THR A O 1
ATOM 1730 N N . GLU A 1 222 ? -44.100 30.843 61.241 1.00 73.19 222 GLU A N 1
ATOM 1731 C CA . GLU A 1 222 ? -43.308 30.226 62.322 1.00 73.19 222 GLU A CA 1
ATOM 1732 C C . GLU A 1 222 ? -43.967 28.950 62.887 1.00 73.19 222 GLU A C 1
ATOM 1734 O O . GLU A 1 222 ? -43.288 28.002 63.269 1.00 73.19 222 GLU A O 1
ATOM 1739 N N . THR A 1 223 ? -45.299 28.884 62.867 1.00 73.19 223 THR A N 1
ATOM 1740 C CA . THR A 1 223 ? -46.081 27.710 63.279 1.00 73.19 223 THR A CA 1
ATOM 1741 C C . THR A 1 223 ? -45.969 26.541 62.301 1.00 73.19 223 THR A C 1
ATOM 1743 O O . THR A 1 223 ? -45.963 25.391 62.731 1.00 73.19 223 THR A O 1
ATOM 1746 N N . GLU A 1 224 ? -45.850 26.810 61.000 1.00 77.44 224 GLU A N 1
ATOM 1747 C CA . GLU A 1 224 ? -45.623 25.780 59.980 1.00 77.44 224 GLU A CA 1
ATOM 1748 C C . GLU A 1 224 ? -44.207 25.210 60.073 1.00 77.44 224 GLU A C 1
ATOM 1750 O O . GLU A 1 224 ? -44.034 23.997 59.955 1.00 77.44 224 GLU A O 1
ATOM 1755 N N . ARG A 1 225 ? -43.213 26.056 60.378 1.00 77.44 225 ARG A N 1
ATOM 1756 C CA . ARG A 1 225 ? -41.841 25.599 60.634 1.00 77.44 225 ARG A CA 1
ATOM 1757 C C . ARG A 1 225 ? -41.772 24.700 61.873 1.00 77.44 225 ARG A C 1
ATOM 1759 O O . ARG A 1 225 ? -41.285 23.581 61.767 1.00 77.44 225 ARG A O 1
ATOM 1766 N N . LYS A 1 226 ? -42.331 25.135 63.008 1.00 75.81 226 LYS A N 1
ATOM 1767 C CA . LYS A 1 226 ? -42.305 24.357 64.263 1.00 75.81 226 LYS A CA 1
ATOM 1768 C C . LYS A 1 226 ? -43.010 23.006 64.147 1.00 75.81 226 LYS A C 1
ATOM 1770 O O . LYS A 1 226 ? -42.583 22.037 64.763 1.00 75.81 226 LYS A O 1
ATOM 1775 N N . TYR A 1 227 ? -44.074 22.915 63.344 1.00 76.81 227 TYR A N 1
ATOM 1776 C CA . TYR A 1 227 ? -44.721 21.628 63.075 1.00 76.81 227 TYR A CA 1
ATOM 1777 C C . TYR A 1 227 ? -43.836 20.713 62.219 1.00 76.81 227 TYR A C 1
ATOM 1779 O O . TYR A 1 227 ? -43.696 19.533 62.530 1.00 76.81 227 TYR A O 1
ATOM 1787 N N . ALA A 1 228 ? -43.205 21.254 61.172 1.00 73.81 228 ALA A N 1
ATOM 1788 C CA . ALA A 1 228 ? -42.302 20.493 60.309 1.00 73.81 228 ALA A CA 1
ATOM 1789 C C . ALA A 1 228 ? -41.038 20.010 61.045 1.00 73.81 228 ALA A C 1
ATOM 1791 O O . ALA A 1 228 ? -40.539 18.926 60.756 1.00 73.81 228 ALA A O 1
ATOM 1792 N N . GLU A 1 229 ? -40.557 20.781 62.021 1.00 78.88 229 GLU A N 1
ATOM 1793 C CA . GLU A 1 229 ? -39.425 20.429 62.891 1.00 78.88 229 GLU A CA 1
ATOM 1794 C C . GLU A 1 229 ? -39.832 19.495 64.051 1.00 78.88 229 GLU A C 1
ATOM 1796 O O . GLU A 1 229 ? -38.980 19.027 64.803 1.00 78.88 229 GLU A O 1
ATOM 1801 N N . GLY A 1 230 ? -41.125 19.164 64.176 1.00 75.50 230 GLY A N 1
ATOM 1802 C CA . GLY A 1 230 ? -41.649 18.244 65.190 1.00 75.50 230 GLY A CA 1
ATOM 1803 C C . GLY A 1 230 ? -41.746 18.839 66.597 1.00 75.50 230 GLY A C 1
ATOM 1804 O O . GLY A 1 230 ? -41.994 18.105 67.552 1.00 75.50 230 GLY A O 1
ATOM 1805 N N . GLU A 1 231 ? -41.574 20.155 66.735 1.00 82.44 231 GLU A N 1
ATOM 1806 C CA . GLU A 1 231 ? -41.622 20.866 68.018 1.00 82.44 231 GLU A CA 1
ATOM 1807 C C . GLU A 1 231 ? -43.047 21.030 68.555 1.00 82.44 231 GLU A C 1
ATOM 1809 O O . GLU A 1 231 ? -43.243 21.203 69.757 1.00 82.44 231 GLU A O 1
ATOM 1814 N N . ILE A 1 232 ? -44.049 20.974 67.674 1.00 81.50 232 ILE A N 1
ATOM 1815 C CA . ILE A 1 232 ? -45.465 21.015 68.050 1.00 81.50 232 ILE A CA 1
ATOM 1816 C C . ILE A 1 232 ? -46.228 19.847 67.437 1.00 81.50 232 ILE A C 1
ATOM 1818 O O . ILE A 1 232 ? -45.930 19.366 66.344 1.00 81.50 232 ILE A O 1
ATOM 1822 N N . SER A 1 233 ? -47.263 19.403 68.138 1.00 83.06 233 SER A N 1
ATOM 1823 C CA . SER A 1 233 ? -48.156 18.347 67.671 1.00 83.06 233 SER A CA 1
ATOM 1824 C C . SER A 1 233 ? -49.109 18.844 66.576 1.00 83.06 233 SER A C 1
ATOM 1826 O O . SER A 1 233 ? -49.437 20.029 66.474 1.00 83.06 233 SER A O 1
ATOM 1828 N N . PHE A 1 234 ? -49.642 17.918 65.774 1.00 78.31 234 PHE A N 1
ATOM 1829 C CA . PHE A 1 234 ? -50.637 18.237 64.738 1.00 78.31 234 PHE A CA 1
ATOM 1830 C C . PHE A 1 234 ? -51.899 18.905 65.314 1.00 78.31 234 PHE A C 1
ATOM 1832 O O . PHE A 1 234 ? -52.517 19.771 64.688 1.00 78.31 234 PHE A O 1
ATOM 1839 N N . THR A 1 235 ? -52.275 18.539 66.539 1.00 84.75 235 THR A N 1
ATOM 1840 C CA . THR A 1 235 ? -53.379 19.150 67.287 1.00 84.75 235 THR A CA 1
ATOM 1841 C C . THR A 1 235 ? -53.120 20.619 67.624 1.00 84.75 235 THR A C 1
ATOM 1843 O O . THR A 1 235 ? -54.027 21.439 67.503 1.00 84.75 235 THR A O 1
ATOM 1846 N N . GLU A 1 236 ? -51.886 20.986 67.973 1.00 82.56 236 GLU A N 1
ATOM 1847 C CA . GLU A 1 236 ? -51.510 22.379 68.254 1.00 82.56 236 GLU A CA 1
ATOM 1848 C C . GLU A 1 236 ? -51.405 23.203 66.969 1.00 82.56 236 GLU A C 1
ATOM 1850 O O . GLU A 1 236 ? -51.931 24.317 66.903 1.00 82.56 236 GLU A O 1
ATOM 1855 N N . TYR A 1 237 ? -50.813 22.626 65.919 1.00 82.88 237 TYR A N 1
ATOM 1856 C CA . TYR A 1 237 ? -50.732 23.252 64.601 1.00 82.88 237 TYR A CA 1
ATOM 1857 C C . TYR A 1 237 ? -52.126 23.561 64.027 1.00 82.88 237 TYR A C 1
ATOM 1859 O O . TYR A 1 237 ? -52.414 24.691 63.624 1.00 82.88 237 TYR A O 1
ATOM 1867 N N . SER A 1 238 ? -53.034 22.580 64.046 1.00 80.38 238 SER A N 1
ATOM 1868 C CA . SER A 1 238 ? -54.393 22.741 63.511 1.00 80.38 238 SER A CA 1
ATOM 1869 C C . SER A 1 238 ? -55.238 23.745 64.307 1.00 80.38 238 SER A C 1
ATOM 1871 O O . SER A 1 238 ? -56.001 24.510 63.709 1.00 80.38 238 SER A O 1
ATOM 1873 N N . ALA A 1 239 ? -55.072 23.818 65.631 1.00 81.19 239 ALA A N 1
ATOM 1874 C CA . ALA A 1 239 ? -55.734 24.821 66.464 1.00 81.19 239 ALA A CA 1
ATOM 1875 C C . ALA A 1 239 ? -55.207 26.243 66.203 1.00 81.19 239 ALA A C 1
ATOM 1877 O O . ALA A 1 239 ? -56.001 27.185 66.122 1.00 81.19 239 ALA A O 1
ATOM 1878 N N . ALA A 1 240 ? -53.891 26.406 66.029 1.00 77.31 240 ALA A N 1
ATOM 1879 C CA . ALA A 1 240 ? -53.277 27.692 65.702 1.00 77.31 240 ALA A CA 1
ATOM 1880 C C . ALA A 1 240 ? -53.735 28.206 64.328 1.00 77.31 240 ALA A C 1
ATOM 1882 O O . ALA A 1 240 ? -54.133 29.365 64.201 1.00 77.31 240 ALA A O 1
ATOM 1883 N N . ARG A 1 241 ? -53.798 27.322 63.324 1.00 76.06 241 ARG A N 1
ATOM 1884 C CA . ARG A 1 241 ? -54.284 27.671 61.981 1.00 76.06 241 ARG A CA 1
ATOM 1885 C C . ARG A 1 241 ? -55.764 28.058 61.972 1.00 76.06 241 ARG A C 1
ATOM 1887 O O . ARG A 1 241 ? -56.174 28.942 61.227 1.00 76.06 241 ARG A O 1
ATOM 1894 N N . LYS A 1 242 ? -56.572 27.434 62.835 1.00 75.38 242 LYS A N 1
ATOM 1895 C CA . LYS A 1 242 ? -58.000 27.756 62.982 1.00 75.38 242 LYS A CA 1
ATOM 1896 C C . LYS A 1 242 ? -58.236 29.132 63.618 1.00 75.38 242 LYS A C 1
ATOM 1898 O O . LYS A 1 242 ? -59.252 29.746 63.325 1.00 75.38 242 LYS A O 1
ATOM 1903 N N . LYS A 1 243 ? -57.305 29.624 64.446 1.00 68.12 243 LYS A N 1
ATOM 1904 C CA . LYS A 1 243 ? -57.357 30.973 65.041 1.00 68.12 243 LYS A CA 1
ATOM 1905 C C . LYS A 1 243 ? -56.903 32.090 64.096 1.00 68.12 243 LYS A C 1
ATOM 1907 O O . LYS A 1 243 ? -57.274 33.225 64.334 1.00 68.12 243 LYS A O 1
ATOM 1912 N N . GLN A 1 244 ? -56.109 31.788 63.067 1.00 63.88 244 GLN A N 1
ATOM 1913 C CA . GLN A 1 244 ? -55.666 32.782 62.076 1.00 63.88 244 GLN A CA 1
ATOM 1914 C C . GLN A 1 244 ? -56.683 33.030 60.948 1.00 63.88 244 GLN A C 1
ATOM 1916 O O . GLN A 1 244 ? -56.577 34.032 60.253 1.00 63.88 244 GLN A O 1
ATOM 1921 N N . ASN A 1 245 ? -57.655 32.129 60.767 1.00 55.00 245 ASN A N 1
ATOM 1922 C CA . ASN A 1 245 ? -58.712 32.230 59.750 1.00 55.00 245 ASN A CA 1
ATOM 1923 C C . ASN A 1 245 ? -60.077 32.671 60.328 1.00 55.00 245 ASN A C 1
ATOM 1925 O O . ASN A 1 245 ? -61.114 32.419 59.712 1.00 55.00 245 ASN A O 1
ATOM 1929 N N . LEU A 1 246 ? -60.074 33.297 61.509 1.00 44.53 246 LEU A N 1
ATOM 1930 C CA . LEU A 1 246 ? -61.201 33.981 62.159 1.00 44.53 246 LEU A CA 1
ATOM 1931 C C . LEU A 1 246 ? -60.799 35.435 62.411 1.00 44.53 246 LEU A C 1
ATOM 1933 O O . LEU A 1 246 ? -61.679 36.307 62.250 1.00 44.53 246 LEU A O 1
#

Radius of gyration: 44.55 Å; Cα contacts (8 Å, |Δi|>4): 96; chains: 1; bounding box: 132×51×121 Å

Mean predicted aligned error: 22.07 Å

Secondary structure (DSSP, 8-state):
----------------------------HHHHHHHHHHHHHHHHHHHHHHHHHHHHHHHHHHHHHHHHHS----SHHHHHHHHHHHS---B-TTS-B---HHHHHHHHHHHHHHHHHHHHHHHHHHHHHHHHHHHHHHHTT--TTSHHHHHHHHHHHTT-HHHHHHHHHHHHHHHHHHS----------HHHHHHHHHHHHHHHHT------SSS------HHHHHHHTTSS-HHHHHHHHHHHT-

Foldseek 3Di:
DDDDDDDDDDDDDDDDDDPPPPPPPPDDPVVVVVVVVVVVVVVVVVVVVVVVVVVVVVVVVVVVVLVVLPQDQPCVLVVLVVVLVPDDFDADPVRHTDDDVVSVVSVVVSVVSVVVSVVSVVSSVLVVLLVVLLVVCVVLVHDCPDPLLVQLVVCSVVVNNVVSVVSSVVSSVVSVVPDPPPPPPPVQDPVRVVVVVVVCCCVVVVPDPPDDPDDDDPDDDPLRVCVVVVVDDPVVSVVVVVVVVD

pLDDT: mean 72.61, std 16.08, range [36.97, 93.88]